Protein AF-A0A1V5U6Q2-F1 (afdb_monomer_lite)

Foldseek 3Di:
DDPDAAAAEEEEEDDAAADDPWDWDWDWDDDLNAIWIWIDTPFWIWIFGPDVVTHTLFTAGPVVRDTQFAPSVCVSVVHDGDGGDDCVVCPVCVVPPDDDDDDDDDDPPDPACQVVRCVQLVCVVVSVVLVYHYHYDRHHDDCCLPLVPPVVVVVVVVQVVVCVVVVHDQHAYEYEYEASSLSSQQNSCVVCVVRHQEYEYEQYQDHDPDADAQHHEYEYEYEPDDPVSVVVVLVVLLRCQVSVYQYAYAYDYPDYSDDDPLVSVLVSVVVSLSSVVADFQWWAFQPPRDIDGPVCPVVHDRSRTHTDSDVVNSVSRSD

pLDDT: mean 72.45, std 21.85, range [22.28, 98.38]

Structure (mmCIF, N/CA/C/O backbone):
data_AF-A0A1V5U6Q2-F1
#
_entry.id   AF-A0A1V5U6Q2-F1
#
loop_
_atom_site.group_PDB
_atom_site.id
_atom_site.type_symbol
_atom_site.label_atom_id
_atom_site.label_alt_id
_atom_site.label_comp_id
_atom_site.label_asym_id
_atom_site.label_entity_id
_atom_site.label_seq_id
_atom_site.pdbx_PDB_ins_code
_atom_site.Cartn_x
_atom_site.Cartn_y
_atom_site.Cartn_z
_atom_site.occupancy
_atom_site.B_iso_or_equiv
_atom_site.auth_seq_id
_atom_site.auth_comp_id
_atom_site.auth_asym_id
_atom_site.auth_atom_id
_atom_site.pdbx_PDB_model_num
ATOM 1 N N . MET A 1 1 ? -5.414 -25.981 14.356 1.00 27.00 1 MET A N 1
ATOM 2 C CA . MET A 1 1 ? -5.169 -25.000 13.277 1.00 27.00 1 MET A CA 1
ATOM 3 C C . MET A 1 1 ? -3.898 -24.226 13.605 1.00 27.00 1 MET A C 1
ATOM 5 O O . MET A 1 1 ? -3.866 -23.534 14.615 1.00 27.00 1 MET A O 1
ATOM 9 N N . LYS A 1 2 ? -2.816 -24.445 12.850 1.00 22.28 2 LYS A N 1
ATOM 10 C CA . LYS A 1 2 ? -1.522 -23.771 13.043 1.00 22.28 2 LYS A CA 1
ATOM 11 C C . LYS A 1 2 ? -1.586 -22.398 12.360 1.00 22.28 2 LYS A C 1
ATOM 13 O O . LYS A 1 2 ? -1.451 -22.325 11.148 1.00 22.28 2 LYS A O 1
ATOM 18 N N . TYR A 1 3 ? -1.810 -21.338 13.133 1.00 24.25 3 TYR A N 1
ATOM 19 C CA . TYR A 1 3 ? -1.676 -19.949 12.684 1.00 24.25 3 TYR A CA 1
ATOM 20 C C . TYR A 1 3 ? -0.183 -19.591 12.634 1.00 24.25 3 TYR A C 1
ATOM 22 O O . TYR A 1 3 ? 0.379 -19.072 13.599 1.00 24.25 3 TYR A O 1
ATOM 30 N N . LEU A 1 4 ? 0.498 -19.992 11.563 1.00 23.52 4 LEU A N 1
ATOM 31 C CA . LEU A 1 4 ? 1.893 -19.642 11.309 1.00 23.52 4 LEU A CA 1
ATOM 32 C C . LEU A 1 4 ? 1.903 -18.513 10.277 1.00 23.52 4 LEU A C 1
ATOM 34 O O . LEU A 1 4 ? 1.576 -18.741 9.123 1.00 23.52 4 LEU A O 1
ATOM 38 N N . GLU A 1 5 ? 2.275 -17.321 10.750 1.00 24.23 5 GLU A N 1
ATOM 39 C CA . GLU A 1 5 ? 2.576 -16.107 9.971 1.00 24.23 5 GLU A CA 1
ATOM 40 C C . GLU A 1 5 ? 1.372 -15.360 9.382 1.00 24.23 5 GLU A C 1
ATOM 42 O O . GLU A 1 5 ? 1.103 -15.366 8.188 1.00 24.23 5 GLU A O 1
ATOM 47 N N . THR A 1 6 ? 0.674 -14.632 10.253 1.00 26.61 6 THR A N 1
ATOM 48 C CA . THR A 1 6 ? -0.372 -13.690 9.856 1.00 26.61 6 THR A CA 1
ATOM 49 C C . THR A 1 6 ? 0.230 -12.298 9.678 1.00 26.61 6 THR A C 1
ATOM 51 O O . THR A 1 6 ? 0.547 -11.614 10.651 1.00 26.61 6 THR A O 1
ATOM 54 N N . ALA A 1 7 ? 0.369 -11.842 8.437 1.00 26.98 7 ALA A N 1
ATOM 55 C CA . ALA A 1 7 ? 0.795 -10.475 8.162 1.00 26.98 7 ALA A CA 1
ATOM 56 C C . ALA A 1 7 ? -0.279 -9.450 8.585 1.00 26.98 7 ALA A C 1
ATOM 58 O O . ALA A 1 7 ? -1.476 -9.737 8.568 1.00 26.98 7 ALA A O 1
ATOM 59 N N . ILE A 1 8 ? 0.136 -8.237 8.960 1.00 36.41 8 ILE A N 1
ATOM 60 C CA . ILE A 1 8 ? -0.789 -7.126 9.235 1.00 36.41 8 ILE A CA 1
ATOM 61 C C . ILE A 1 8 ? -0.613 -6.081 8.140 1.00 36.41 8 ILE A C 1
ATOM 63 O O . ILE A 1 8 ? 0.456 -5.478 8.033 1.00 36.41 8 ILE A O 1
ATOM 67 N N . LEU A 1 9 ? -1.657 -5.855 7.344 1.00 41.19 9 LEU A N 1
ATOM 68 C CA . LEU A 1 9 ? -1.682 -4.814 6.324 1.00 41.19 9 LEU A CA 1
ATOM 69 C C . LEU A 1 9 ? -2.243 -3.527 6.926 1.00 41.19 9 LEU A C 1
ATOM 71 O O . LEU A 1 9 ? -3.387 -3.479 7.368 1.00 41.19 9 LEU A O 1
ATOM 75 N N . VAL A 1 10 ? -1.438 -2.471 6.933 1.00 48.22 10 VAL A N 1
ATOM 76 C CA . VAL A 1 10 ? -1.820 -1.143 7.405 1.00 48.22 10 VAL A CA 1
ATOM 77 C C . VAL A 1 10 ? -2.025 -0.236 6.197 1.00 48.22 10 VAL A C 1
ATOM 79 O O . VAL A 1 10 ? -1.062 0.159 5.542 1.00 48.22 10 VAL A O 1
ATOM 82 N N . ALA A 1 11 ? -3.282 0.106 5.922 1.00 40.56 11 ALA A N 1
ATOM 83 C CA . ALA A 1 11 ? -3.682 1.011 4.854 1.00 40.56 11 ALA A CA 1
ATOM 84 C C . ALA A 1 11 ? -4.066 2.381 5.435 1.00 40.56 11 ALA A C 1
ATOM 86 O O . ALA A 1 11 ? -5.067 2.489 6.143 1.00 40.56 11 ALA A O 1
ATOM 87 N N . ALA A 1 12 ? -3.304 3.437 5.151 1.00 36.69 12 ALA A N 1
ATOM 88 C CA . ALA A 1 12 ? -3.592 4.787 5.649 1.00 36.69 12 ALA A CA 1
ATOM 89 C C . ALA A 1 12 ? -3.889 5.769 4.502 1.00 36.69 12 ALA A C 1
ATOM 91 O O . ALA A 1 12 ? -3.154 5.825 3.518 1.00 36.69 12 ALA A O 1
ATOM 92 N N . ILE A 1 13 ? -4.936 6.585 4.662 1.00 41.72 13 ILE A N 1
ATOM 93 C CA . ILE A 1 13 ? -5.134 7.834 3.910 1.00 41.72 13 ILE A CA 1
ATOM 94 C C . ILE A 1 13 ? -4.871 8.964 4.897 1.00 41.72 13 ILE A C 1
ATOM 96 O O . ILE A 1 13 ? -5.455 8.995 5.981 1.00 41.72 13 ILE A O 1
ATOM 100 N N . GLY A 1 14 ? -3.972 9.873 4.547 1.00 31.81 14 GLY A N 1
ATOM 101 C CA . GLY A 1 14 ? -3.581 10.936 5.452 1.00 31.81 14 GLY A CA 1
ATOM 102 C C . GLY A 1 14 ? -4.598 12.076 5.513 1.00 31.81 14 GLY A C 1
ATOM 103 O O . GLY A 1 14 ? -4.789 12.774 4.526 1.00 31.81 14 GLY A O 1
ATOM 104 N N . TRP A 1 15 ? -5.235 12.242 6.677 1.00 36.09 15 TRP A N 1
ATOM 105 C CA . TRP A 1 15 ? -5.939 13.457 7.102 1.00 36.09 15 TRP A CA 1
ATOM 106 C C . TRP A 1 15 ? -5.807 13.584 8.627 1.00 36.09 15 TRP A C 1
ATOM 108 O O . TRP A 1 15 ? -6.099 12.639 9.363 1.00 36.09 15 TRP A O 1
ATOM 118 N N . ALA A 1 16 ? -5.370 14.743 9.118 1.00 30.59 16 ALA A N 1
ATOM 119 C CA . ALA A 1 16 ? -5.281 15.038 10.546 1.00 30.59 16 ALA A CA 1
ATOM 120 C C . ALA A 1 16 ? -6.682 15.240 11.156 1.00 30.59 16 ALA A C 1
ATOM 122 O O . ALA A 1 16 ? -7.342 16.228 10.855 1.00 30.59 16 ALA A O 1
ATOM 123 N N . VAL A 1 17 ? -7.131 14.366 12.063 1.00 36.69 17 VAL A N 1
ATOM 124 C CA . VAL A 1 17 ? -8.377 14.600 12.830 1.00 36.69 17 VAL A CA 1
ATOM 125 C C . VAL A 1 17 ? -8.047 15.204 14.207 1.00 36.69 17 VAL A C 1
ATOM 127 O O . VAL A 1 17 ? -7.238 14.657 14.935 1.00 36.69 17 VAL A O 1
ATOM 130 N N . GLN A 1 18 ? -8.623 16.323 14.643 1.00 32.16 18 GLN A N 1
ATOM 131 C CA . GLN A 1 18 ? -8.463 16.761 16.047 1.00 32.16 18 GLN A CA 1
ATOM 132 C C . GLN A 1 18 ? -9.268 15.849 17.005 1.00 32.16 18 GLN A C 1
ATOM 134 O O . GLN A 1 18 ? -10.350 15.384 16.637 1.00 32.16 18 GLN A O 1
ATOM 139 N N . PRO A 1 19 ? -8.783 15.530 18.223 1.00 34.66 19 PRO A N 1
ATOM 140 C CA . PRO A 1 19 ? -9.524 14.693 19.157 1.00 34.66 19 PRO A CA 1
ATOM 141 C C . PRO A 1 19 ? -10.557 15.484 19.962 1.00 34.66 19 PRO A C 1
ATOM 143 O O . PRO A 1 19 ? -10.187 16.280 20.812 1.00 34.66 19 PRO A O 1
ATOM 146 N N . LEU A 1 20 ? -11.839 15.155 19.811 1.00 36.66 20 LEU A N 1
ATOM 147 C CA . LEU A 1 20 ? -12.824 15.350 20.878 1.00 36.66 20 LEU A CA 1
ATOM 148 C C . LEU A 1 20 ? -13.030 13.993 21.571 1.00 36.66 20 LEU A C 1
ATOM 150 O O . LEU A 1 20 ? -13.486 13.027 20.952 1.00 36.66 20 LEU A O 1
ATOM 154 N N . ARG A 1 21 ? -12.596 13.874 22.833 1.00 39.81 21 ARG A N 1
ATOM 155 C CA . ARG A 1 21 ? -13.169 12.904 23.778 1.00 39.81 21 ARG A CA 1
ATOM 156 C C . ARG A 1 21 ? -14.388 13.606 24.355 1.00 39.81 21 ARG A C 1
ATOM 158 O O . ARG A 1 21 ? -14.226 14.631 25.003 1.00 39.81 21 ARG A O 1
ATOM 165 N N . ALA A 1 22 ? -15.576 13.097 24.074 1.00 49.25 22 ALA A N 1
ATOM 166 C CA . ALA A 1 22 ? -16.772 13.581 24.735 1.00 49.25 22 ALA A CA 1
ATOM 167 C C . ALA A 1 22 ? -16.959 12.723 25.993 1.00 49.25 22 ALA A C 1
ATOM 169 O O . ALA A 1 22 ? -17.008 11.498 25.887 1.00 49.25 22 ALA A O 1
ATOM 170 N N . GLU A 1 23 ? -16.977 13.341 27.172 1.00 55.16 23 GLU A N 1
ATOM 171 C CA . GLU A 1 23 ? -17.402 12.665 28.400 1.00 55.16 23 GLU A CA 1
ATOM 172 C C . GLU A 1 23 ? -18.856 12.224 28.226 1.00 55.16 23 GLU A C 1
ATOM 174 O O . GLU A 1 23 ? -19.694 13.033 27.827 1.00 55.16 23 GLU A O 1
ATOM 179 N N . VAL A 1 24 ? -19.138 10.940 28.455 1.00 57.75 24 VAL A N 1
ATOM 180 C CA . VAL A 1 24 ? -20.487 10.377 28.338 1.00 57.75 24 VAL A CA 1
ATOM 181 C C . VAL A 1 24 ? -21.026 10.127 29.741 1.00 57.75 24 VAL A C 1
ATOM 183 O O . VAL A 1 24 ? -20.452 9.341 30.491 1.00 57.75 24 VAL A O 1
ATOM 186 N N . ALA A 1 25 ? -22.132 10.778 30.082 1.00 72.62 25 ALA A N 1
ATOM 187 C CA . ALA A 1 25 ? -22.905 10.522 31.285 1.00 72.62 25 ALA A CA 1
ATOM 188 C C . ALA A 1 25 ? -24.041 9.541 30.968 1.00 72.62 25 ALA A C 1
ATOM 190 O O . ALA A 1 25 ? -24.774 9.730 29.996 1.00 72.62 25 ALA A O 1
ATOM 191 N N . ALA A 1 26 ? -24.195 8.515 31.805 1.00 70.25 26 ALA A N 1
ATOM 192 C CA . ALA A 1 26 ? -25.329 7.599 31.776 1.00 70.25 26 ALA A CA 1
ATOM 193 C C . ALA A 1 26 ? -26.225 7.871 32.985 1.00 70.25 26 ALA A C 1
ATOM 195 O O . ALA A 1 26 ? -25.724 7.988 34.105 1.00 70.25 26 ALA A O 1
ATOM 196 N N . ARG A 1 27 ? -27.534 7.989 32.770 1.00 82.69 27 ARG A N 1
ATOM 197 C CA . ARG A 1 27 ? -28.508 8.203 33.846 1.00 82.69 27 ARG A CA 1
ATOM 198 C C . ARG A 1 27 ? -29.884 7.699 33.456 1.00 82.69 27 ARG A C 1
ATOM 200 O O . ARG A 1 27 ? -30.148 7.421 32.289 1.00 82.69 27 ARG A O 1
ATOM 207 N N . GLU A 1 28 ? -30.756 7.619 34.444 1.00 82.38 28 GLU A N 1
ATOM 208 C CA . GLU A 1 28 ? -32.158 7.291 34.234 1.00 82.38 28 GLU A CA 1
ATOM 209 C C . GLU A 1 28 ? -33.011 8.539 34.353 1.00 82.38 28 GLU A C 1
ATOM 211 O O . GLU A 1 28 ? -32.781 9.384 35.218 1.00 82.38 28 GLU A O 1
ATOM 216 N N . GLU A 1 29 ? -33.997 8.642 33.475 1.00 87.50 29 GLU A N 1
ATOM 217 C CA . GLU A 1 29 ? -34.972 9.724 33.480 1.00 87.50 29 GLU A CA 1
ATOM 218 C C . GLU A 1 29 ? -36.384 9.148 33.386 1.00 87.50 29 GLU A C 1
ATOM 220 O O . GLU A 1 29 ? -36.578 7.998 32.984 1.00 87.50 29 GLU A O 1
ATOM 225 N N . GLN A 1 30 ? -37.379 9.944 33.770 1.00 84.00 30 GLN A N 1
ATOM 226 C CA . GLN A 1 30 ? -38.777 9.631 33.505 1.00 84.00 30 GLN A CA 1
ATOM 227 C C . GLN A 1 30 ? -39.358 10.648 32.533 1.00 84.00 30 GLN A C 1
ATOM 229 O O . GLN A 1 30 ? -39.211 11.851 32.737 1.00 84.00 30 GLN A O 1
ATOM 234 N N . ALA A 1 31 ? -40.041 10.150 31.508 1.00 80.12 31 ALA A N 1
ATOM 235 C CA . ALA A 1 31 ? -40.792 10.959 30.557 1.00 80.12 31 ALA A CA 1
ATOM 236 C C . ALA A 1 31 ? -42.113 10.252 30.239 1.00 80.12 31 ALA A C 1
ATOM 238 O O . ALA A 1 31 ? -42.122 9.041 30.018 1.00 80.12 31 ALA A O 1
ATOM 239 N N . GLU A 1 32 ? -43.226 10.993 30.263 1.00 79.69 32 GLU A N 1
ATOM 240 C CA . GLU A 1 32 ? -44.581 10.476 29.989 1.00 79.69 32 GLU A CA 1
ATOM 241 C C . GLU A 1 32 ? -44.927 9.192 30.775 1.00 79.69 32 GLU A C 1
ATOM 243 O O . GLU A 1 32 ? -45.501 8.237 30.256 1.00 79.69 32 GLU A O 1
ATOM 248 N N . GLY A 1 33 ? -44.514 9.130 32.047 1.00 79.75 33 GLY A N 1
ATOM 249 C CA . GLY A 1 33 ? -44.755 7.977 32.924 1.00 79.75 33 GLY A CA 1
ATOM 250 C C . GLY A 1 33 ? -43.928 6.724 32.601 1.00 79.75 33 GLY A C 1
ATOM 251 O O . GLY A 1 33 ? -44.144 5.681 33.219 1.00 79.75 33 GLY A O 1
ATOM 252 N N . ARG A 1 34 ? -42.968 6.801 31.669 1.00 77.50 34 ARG A N 1
ATOM 253 C CA . ARG A 1 34 ? -42.057 5.703 31.311 1.00 77.50 34 ARG A CA 1
ATOM 254 C C . ARG A 1 34 ? -40.634 5.995 31.772 1.00 77.50 34 ARG A C 1
ATOM 256 O O . ARG A 1 34 ? -40.169 7.133 31.749 1.00 77.50 34 ARG A O 1
ATOM 263 N N . ARG A 1 35 ? -39.925 4.939 32.178 1.00 79.31 35 ARG A N 1
ATOM 264 C CA . ARG A 1 35 ? -38.498 4.995 32.517 1.00 79.31 35 ARG A CA 1
ATOM 265 C C . ARG A 1 35 ? -37.673 5.000 31.235 1.00 79.31 35 ARG A C 1
ATOM 267 O O . ARG A 1 35 ? -37.906 4.169 30.364 1.00 79.31 35 ARG A O 1
ATOM 274 N N . LEU A 1 36 ? -36.696 5.893 31.156 1.00 76.00 36 LEU A N 1
ATOM 275 C CA . LEU A 1 36 ? -35.732 6.006 30.069 1.00 76.00 36 LEU A CA 1
ATOM 276 C C . LEU A 1 36 ? -34.321 5.792 30.599 1.00 76.00 36 LEU A C 1
ATOM 278 O O . LEU A 1 36 ? -33.979 6.245 31.691 1.00 76.00 36 LEU A O 1
ATOM 282 N N . MET A 1 37 ? -33.485 5.152 29.792 1.00 75.19 37 MET A N 1
ATOM 283 C CA . MET A 1 37 ? -32.042 5.150 29.977 1.00 75.19 37 MET A CA 1
ATOM 284 C C . MET A 1 37 ? -31.438 6.166 29.013 1.00 75.19 37 MET A C 1
ATOM 286 O O . MET A 1 37 ? -31.625 6.073 27.800 1.00 75.19 37 MET A O 1
ATOM 290 N N . VAL A 1 38 ? -30.726 7.145 29.560 1.00 76.62 38 VAL A N 1
ATOM 291 C CA . VAL A 1 38 ? -30.146 8.255 28.809 1.00 76.62 38 VAL A CA 1
ATOM 292 C C . VAL A 1 38 ? -28.632 8.141 28.804 1.00 76.62 38 VAL A C 1
ATOM 294 O O . VAL A 1 38 ? -28.000 8.047 29.856 1.00 76.62 38 VAL A O 1
ATOM 297 N N . LEU A 1 39 ? -28.056 8.204 27.607 1.00 69.44 39 LEU A N 1
ATOM 298 C CA . LEU A 1 39 ? -26.628 8.343 27.358 1.00 69.44 39 LEU A CA 1
ATOM 299 C C . LEU A 1 39 ? -26.389 9.703 26.708 1.00 69.44 39 LEU A C 1
ATOM 301 O O . LEU A 1 39 ? -26.928 9.995 25.642 1.00 69.44 39 LEU A O 1
ATOM 305 N N . GLU A 1 40 ? -25.583 10.551 27.332 1.00 78.38 40 GLU A N 1
ATOM 306 C CA . GLU A 1 40 ? -25.410 11.924 26.865 1.00 78.38 40 GLU A CA 1
ATOM 307 C C . GLU A 1 40 ? -23.966 12.391 26.953 1.00 78.38 40 GLU A C 1
ATOM 309 O O . GLU A 1 40 ? -23.262 12.094 27.910 1.00 78.38 40 GLU A O 1
ATOM 314 N N . ASN A 1 41 ? -23.538 13.174 25.967 1.00 75.25 41 ASN A N 1
ATOM 315 C CA . ASN A 1 41 ? -22.274 13.893 25.998 1.00 75.25 41 ASN A CA 1
ATOM 316 C C . ASN A 1 41 ? -22.449 15.353 25.535 1.00 75.25 41 ASN A C 1
ATOM 318 O O . ASN A 1 41 ? -23.563 15.879 25.449 1.00 75.25 41 ASN A O 1
ATOM 322 N N . ALA A 1 42 ? -21.346 16.045 25.242 1.00 70.94 42 ALA A N 1
ATOM 323 C CA . ALA A 1 42 ? -21.382 17.434 24.774 1.00 70.94 42 ALA A CA 1
ATOM 324 C C . ALA A 1 42 ? -22.120 17.630 23.430 1.00 70.94 42 ALA A C 1
ATOM 326 O O . ALA A 1 42 ? -22.566 18.735 23.131 1.00 70.94 42 ALA A O 1
ATOM 327 N N . HIS A 1 43 ? -22.257 16.582 22.616 1.00 62.78 43 HIS A N 1
ATOM 328 C CA . HIS A 1 43 ? -22.738 16.660 21.235 1.00 62.78 43 HIS A CA 1
ATOM 329 C C . HIS A 1 43 ? -24.048 15.918 20.992 1.00 62.78 43 HIS A C 1
ATOM 331 O O . HIS A 1 43 ? -24.815 16.320 20.121 1.00 62.78 43 HIS A O 1
ATOM 337 N N . VAL A 1 44 ? -24.294 14.839 21.730 1.00 72.69 44 VAL A N 1
ATOM 338 C CA . VAL A 1 44 ? -25.419 13.938 21.493 1.00 72.69 44 VAL A CA 1
ATOM 339 C C . VAL A 1 44 ? -26.108 13.612 22.802 1.00 72.69 44 VAL A C 1
ATOM 341 O O . VAL A 1 44 ? -25.443 13.383 23.814 1.00 72.69 44 VAL A O 1
ATOM 344 N N . ARG A 1 45 ? -27.435 13.538 22.745 1.00 84.00 45 ARG A N 1
ATOM 345 C CA . ARG A 1 45 ? -28.273 12.888 23.748 1.00 84.00 45 ARG A CA 1
ATOM 346 C C . ARG A 1 45 ? -29.002 11.720 23.090 1.00 84.00 45 ARG A C 1
ATOM 348 O O . ARG A 1 45 ? -29.652 11.900 22.066 1.00 84.00 45 ARG A O 1
ATOM 355 N N . LEU A 1 46 ? -28.875 10.541 23.680 1.00 74.00 46 LEU A N 1
ATOM 356 C CA . LEU A 1 46 ? -29.540 9.311 23.271 1.00 74.00 46 LEU A CA 1
ATOM 357 C C . LEU A 1 46 ? -30.428 8.849 24.423 1.00 74.00 46 LEU A C 1
ATOM 359 O O . LEU A 1 46 ? -29.912 8.611 25.514 1.00 74.00 46 LEU A O 1
ATOM 363 N N . ALA A 1 47 ? -31.726 8.696 24.183 1.00 76.00 47 ALA A N 1
ATOM 364 C CA . ALA A 1 47 ? -32.648 8.109 25.149 1.00 76.00 47 ALA A CA 1
ATOM 365 C C . ALA A 1 47 ? -33.237 6.812 24.594 1.00 76.00 47 ALA A C 1
ATOM 367 O O . ALA A 1 47 ? -33.671 6.750 23.439 1.00 76.00 47 ALA A O 1
ATOM 368 N N . VAL A 1 48 ? -33.245 5.772 25.426 1.00 70.69 48 VAL A N 1
ATOM 369 C CA . VAL A 1 48 ? -33.790 4.457 25.088 1.00 70.69 48 VAL A CA 1
ATOM 370 C C . VAL A 1 48 ? -34.777 3.989 26.149 1.00 70.69 48 VAL A C 1
ATOM 372 O O . VAL A 1 48 ? -34.597 4.242 27.342 1.00 70.69 48 VAL A O 1
ATOM 375 N N . LEU A 1 49 ? -35.811 3.270 25.724 1.00 64.31 49 LEU A N 1
ATOM 376 C CA . LEU A 1 49 ? -36.695 2.543 26.629 1.00 64.31 49 LEU A CA 1
ATOM 377 C C . LEU A 1 49 ? -35.988 1.264 27.099 1.00 64.31 49 LEU A C 1
ATOM 379 O O . LEU A 1 49 ? -35.510 0.509 26.254 1.00 64.31 49 LEU A O 1
ATOM 383 N N . PRO A 1 50 ? -35.935 0.968 28.406 1.00 63.50 50 PRO A N 1
ATOM 384 C CA . PRO A 1 50 ? -35.262 -0.209 28.955 1.00 63.50 50 PRO A CA 1
ATOM 385 C C . PRO A 1 50 ? -36.081 -1.509 28.795 1.00 63.50 50 PRO A C 1
ATOM 387 O O . PRO A 1 50 ? -35.934 -2.436 29.589 1.00 63.50 50 PRO A O 1
ATOM 390 N N . ASP A 1 51 ? -36.938 -1.579 27.776 1.00 62.69 51 ASP A N 1
ATOM 391 C CA . ASP A 1 51 ? -37.748 -2.749 27.437 1.00 62.69 51 ASP A CA 1
ATOM 392 C C . ASP A 1 51 ? -36.941 -3.726 26.551 1.00 62.69 51 ASP A C 1
ATOM 394 O O . ASP A 1 51 ? -35.944 -3.325 25.934 1.00 62.69 51 ASP A O 1
ATOM 398 N N . PRO A 1 52 ? -37.340 -5.008 26.430 1.00 40.31 52 PRO A N 1
ATOM 399 C CA . PRO A 1 52 ? -36.695 -5.953 25.519 1.00 40.31 52 PRO A CA 1
ATOM 400 C C . PRO A 1 52 ? -36.642 -5.399 24.085 1.00 40.31 52 PRO A C 1
ATOM 402 O O . PRO A 1 52 ? -37.673 -5.137 23.473 1.00 40.31 52 PRO A O 1
ATOM 405 N N . GLY A 1 53 ? -35.428 -5.195 23.563 1.00 44.47 53 GLY A N 1
ATOM 406 C CA . GLY A 1 53 ? -35.183 -4.571 22.254 1.00 44.47 53 GLY A CA 1
ATOM 407 C C . GLY A 1 53 ? -34.661 -3.129 22.305 1.00 44.47 53 GLY A C 1
ATOM 408 O O . GLY A 1 53 ? -34.216 -2.633 21.275 1.00 44.47 53 GLY A O 1
ATOM 409 N N . ALA A 1 54 ? -34.655 -2.487 23.481 1.00 53.69 54 ALA A N 1
ATOM 410 C CA . ALA A 1 54 ? -34.050 -1.178 23.742 1.00 53.69 54 ALA A CA 1
ATOM 411 C C . ALA A 1 54 ? -34.396 -0.101 22.697 1.00 53.69 54 ALA A C 1
ATOM 413 O O . ALA A 1 54 ? -33.534 0.426 21.988 1.00 53.69 54 ALA A O 1
ATOM 414 N N . THR A 1 55 ? -35.690 0.205 22.591 1.00 61.97 55 THR A N 1
ATOM 415 C CA . THR A 1 55 ? -36.210 1.144 21.587 1.00 61.97 55 THR A CA 1
ATOM 416 C C . THR A 1 55 ? -35.600 2.529 21.785 1.00 61.97 55 THR A C 1
ATOM 418 O O . THR A 1 55 ? -35.749 3.122 22.854 1.00 61.97 55 THR A O 1
ATOM 421 N N . VAL A 1 56 ? -34.942 3.054 20.750 1.00 64.31 56 VAL A N 1
ATOM 422 C CA . VAL A 1 56 ? -34.431 4.429 20.722 1.00 64.31 56 VAL A CA 1
ATOM 423 C C . VAL A 1 56 ? -35.606 5.384 20.538 1.00 64.31 56 VAL A C 1
ATOM 425 O O . VAL A 1 56 ? -36.320 5.295 19.543 1.00 64.31 56 VAL A O 1
ATOM 428 N N . VAL A 1 57 ? -35.805 6.282 21.500 1.00 68.38 57 VAL A N 1
ATOM 429 C CA . VAL A 1 57 ? -36.894 7.276 21.485 1.00 68.38 57 VAL A CA 1
ATOM 430 C C . VAL A 1 57 ? -36.386 8.691 21.227 1.00 68.38 57 VAL A C 1
ATOM 432 O O . VAL A 1 57 ? -37.129 9.531 20.729 1.00 68.38 57 VAL A O 1
ATOM 435 N N . GLU A 1 58 ? -35.100 8.937 21.486 1.00 75.25 58 GLU A N 1
ATOM 436 C CA . GLU A 1 58 ? -34.431 10.196 21.165 1.00 75.25 58 GLU A CA 1
ATOM 437 C C . GLU A 1 58 ? -33.017 9.932 20.648 1.00 75.25 58 GLU A C 1
ATOM 439 O O . GLU A 1 58 ? -32.261 9.163 21.245 1.00 75.25 58 GLU A O 1
ATOM 444 N N . PHE A 1 59 ? -32.634 10.636 19.585 1.00 71.19 59 PHE A N 1
ATOM 445 C CA . PHE A 1 59 ? -31.243 10.817 19.184 1.00 71.19 59 PHE A CA 1
ATOM 446 C C . PHE A 1 59 ? -31.071 12.279 18.787 1.00 71.19 59 PHE A C 1
ATOM 448 O O . PHE A 1 59 ? -31.323 12.667 17.648 1.00 71.19 59 PHE A O 1
ATOM 455 N N . ILE A 1 60 ? -30.689 13.111 19.748 1.00 72.94 60 ILE A N 1
ATOM 456 C CA . ILE A 1 60 ? -30.635 14.561 19.581 1.00 72.94 60 ILE A CA 1
ATOM 457 C C . ILE A 1 60 ? -29.197 14.989 19.329 1.00 72.94 60 ILE A C 1
ATOM 459 O O . ILE A 1 60 ? -28.309 14.737 20.147 1.00 72.94 60 ILE A O 1
ATOM 463 N N . ASN A 1 61 ? -28.972 15.710 18.232 1.00 65.75 61 ASN A N 1
ATOM 464 C CA . ASN A 1 61 ? -27.745 16.470 18.031 1.00 65.75 61 ASN A CA 1
ATOM 465 C C . ASN A 1 61 ? -27.861 17.815 18.754 1.00 65.75 61 ASN A C 1
ATOM 467 O O . ASN A 1 61 ? -28.580 18.713 18.322 1.00 65.75 61 ASN A O 1
ATOM 471 N N . LYS A 1 62 ? -27.104 17.981 19.839 1.00 73.06 62 LYS A N 1
ATOM 472 C CA . LYS A 1 62 ? -27.154 19.170 20.703 1.00 73.06 62 LYS A CA 1
ATOM 473 C C . LYS A 1 62 ? -26.685 20.450 20.008 1.00 73.06 62 LYS A C 1
ATOM 475 O O . LYS A 1 62 ? -27.030 21.534 20.460 1.00 73.06 62 LYS A O 1
ATOM 480 N N . LYS A 1 63 ? -25.916 20.348 18.915 1.00 61.56 63 LYS A N 1
ATOM 481 C CA . LYS A 1 63 ? -25.496 21.515 18.122 1.00 61.56 63 LYS A CA 1
ATOM 482 C C . LYS A 1 63 ? -26.641 22.063 17.272 1.00 61.56 63 LYS A C 1
ATOM 484 O O . LYS A 1 63 ? -26.738 23.272 17.109 1.00 61.56 63 LYS A O 1
ATOM 489 N N . THR A 1 64 ? -27.450 21.185 16.685 1.00 61.03 64 THR A N 1
ATOM 490 C CA . THR A 1 64 ? -28.515 21.579 15.748 1.00 61.03 64 THR A CA 1
ATOM 491 C C . THR A 1 64 ? -29.901 21.570 16.385 1.00 61.03 64 THR A C 1
ATOM 493 O O . THR A 1 64 ? -30.836 22.073 15.779 1.00 61.03 64 THR A O 1
ATOM 496 N N . GLY A 1 65 ? -30.049 20.975 17.572 1.00 71.50 65 GLY A N 1
ATOM 497 C CA . GLY A 1 65 ? -31.343 20.714 18.207 1.00 71.50 65 GLY A CA 1
ATOM 498 C C . GLY A 1 65 ? -32.153 19.610 17.519 1.00 71.50 65 GLY A C 1
ATOM 499 O O . GLY A 1 65 ? -33.252 19.300 17.960 1.00 71.50 65 GLY A O 1
ATOM 500 N N . HIS A 1 66 ? -31.621 19.013 16.449 1.00 65.75 66 HIS A N 1
ATOM 501 C CA . HIS A 1 66 ? -32.345 18.060 15.617 1.00 65.75 66 HIS A CA 1
ATOM 502 C C . HIS A 1 66 ? -32.459 16.699 16.304 1.00 65.75 66 HIS A C 1
ATOM 504 O O . HIS A 1 66 ? -31.435 16.137 16.711 1.00 65.75 66 HIS A O 1
ATOM 510 N N . ASN A 1 67 ? -33.681 16.169 16.395 1.00 69.56 67 ASN A N 1
ATOM 511 C CA . ASN A 1 67 ? -33.945 14.813 16.859 1.00 69.56 67 ASN A CA 1
ATOM 512 C C . ASN A 1 67 ? -34.132 13.898 15.652 1.00 69.56 67 ASN A C 1
ATOM 514 O O . ASN A 1 67 ? -35.080 14.046 14.898 1.00 69.56 67 ASN A O 1
ATOM 518 N N . PHE A 1 68 ? -33.243 12.928 15.489 1.00 60.28 68 PHE A N 1
ATOM 519 C CA . PHE A 1 68 ? -33.260 12.031 14.335 1.00 60.28 68 PHE A CA 1
ATOM 520 C C . PHE A 1 68 ? -34.264 10.877 14.477 1.00 60.28 68 PHE A C 1
ATOM 522 O O . PHE A 1 68 ? -34.303 9.989 13.627 1.00 60.28 68 PHE A O 1
ATOM 529 N N . VAL A 1 69 ? -35.069 10.859 15.543 1.00 60.81 69 VAL A N 1
ATOM 530 C CA . VAL A 1 69 ? -36.118 9.859 15.768 1.00 60.81 69 VAL A CA 1
ATOM 531 C C . VAL A 1 69 ? -37.471 10.435 15.360 1.00 60.81 69 VAL A C 1
ATOM 533 O O . VAL A 1 69 ? -38.010 11.314 16.037 1.00 60.81 69 VAL A O 1
ATOM 536 N N . ALA A 1 70 ? -38.042 9.907 14.274 1.00 53.59 70 ALA A N 1
ATOM 537 C CA . ALA A 1 70 ? -39.348 10.326 13.782 1.00 53.59 70 ALA A CA 1
ATOM 538 C C . ALA A 1 70 ? -40.436 10.039 14.822 1.00 53.59 70 ALA A C 1
ATOM 540 O O . ALA A 1 70 ? -40.678 8.896 15.210 1.00 53.59 70 ALA A O 1
ATOM 541 N N . GLY A 1 71 ? -41.134 11.085 15.262 1.00 59.81 71 GLY A N 1
ATOM 542 C CA . GLY A 1 71 ? -42.268 10.929 16.170 1.00 59.81 71 GLY A CA 1
ATOM 543 C C . GLY A 1 71 ? -41.911 10.344 17.542 1.00 59.81 71 GLY A C 1
ATOM 544 O O . GLY A 1 71 ? -42.768 9.681 18.123 1.00 59.81 71 GLY A O 1
ATOM 545 N N . GLY A 1 72 ? -40.701 10.593 18.063 1.00 56.94 72 GLY A N 1
ATOM 546 C CA . GLY A 1 72 ? -40.246 10.126 19.385 1.00 56.94 72 GLY A CA 1
ATOM 547 C C . GLY A 1 72 ? -41.267 10.332 20.517 1.00 56.94 72 GLY A C 1
ATOM 548 O O . GLY A 1 72 ? -41.569 9.393 21.253 1.00 56.94 72 GLY A O 1
ATOM 549 N N . ASP A 1 73 ? -41.923 11.495 20.571 1.00 62.47 73 ASP A N 1
ATOM 550 C CA . ASP A 1 73 ? -42.966 11.815 21.563 1.00 62.47 73 ASP A CA 1
ATOM 551 C C . ASP A 1 73 ? -44.187 10.878 21.472 1.00 62.47 73 ASP A C 1
ATOM 553 O O . ASP A 1 73 ? -44.834 10.550 22.469 1.00 62.47 73 ASP A O 1
ATOM 557 N N . LYS A 1 74 ? -44.501 10.382 20.267 1.00 62.97 74 LYS A N 1
ATOM 558 C CA . LYS A 1 74 ? -45.615 9.447 20.041 1.00 62.97 74 LYS A CA 1
ATOM 559 C C . LYS A 1 74 ? -45.305 8.058 20.612 1.00 62.97 74 LYS A C 1
ATOM 561 O O . LYS A 1 74 ? -46.233 7.385 21.057 1.00 62.97 74 LYS A O 1
ATOM 566 N N . VAL A 1 75 ? -44.029 7.655 20.645 1.00 59.34 75 VAL A N 1
ATOM 567 C CA . VAL A 1 75 ? -43.572 6.389 21.255 1.00 59.34 75 VAL A CA 1
ATOM 568 C C . VAL A 1 75 ? -43.706 6.431 22.772 1.00 59.34 75 VAL A C 1
ATOM 570 O O . VAL A 1 75 ? -44.124 5.453 23.400 1.00 59.34 75 VAL A O 1
ATOM 573 N N . LEU A 1 76 ? -43.386 7.580 23.367 1.00 59.66 76 LEU A N 1
ATOM 574 C CA . LEU A 1 76 ? -43.548 7.806 24.800 1.00 59.66 76 LEU A CA 1
ATOM 575 C C . LEU A 1 76 ? -45.028 7.753 25.211 1.00 59.66 76 LEU A C 1
ATOM 577 O O . LEU A 1 76 ? -45.352 7.104 26.201 1.00 59.66 76 LEU A O 1
ATOM 581 N N . ALA A 1 77 ? -45.930 8.270 24.372 1.00 64.94 77 ALA A N 1
ATOM 582 C CA . ALA A 1 77 ? -47.385 8.191 24.547 1.00 64.94 77 ALA A CA 1
ATOM 583 C C . ALA A 1 77 ? -48.017 6.811 24.222 1.00 64.94 77 ALA A C 1
ATOM 585 O O . ALA A 1 77 ? -49.238 6.707 24.078 1.00 64.94 77 ALA A O 1
ATOM 586 N N . GLY A 1 78 ? -47.213 5.753 24.058 1.00 56.72 78 GLY A N 1
ATOM 587 C CA . GLY A 1 78 ? -47.691 4.382 23.824 1.00 56.72 78 GLY A CA 1
ATOM 588 C C . GLY A 1 78 ? -48.209 4.103 22.408 1.00 56.72 78 GLY A C 1
ATOM 589 O O . GLY A 1 78 ? -48.873 3.091 22.189 1.00 56.72 78 GLY A O 1
ATOM 590 N N . ARG A 1 79 ? -47.927 4.980 21.436 1.00 57.06 79 ARG A N 1
ATOM 591 C CA . ARG A 1 79 ? -48.295 4.794 20.023 1.00 57.06 79 ARG A CA 1
ATOM 592 C C . ARG A 1 79 ? -47.119 4.211 19.234 1.00 57.06 79 AR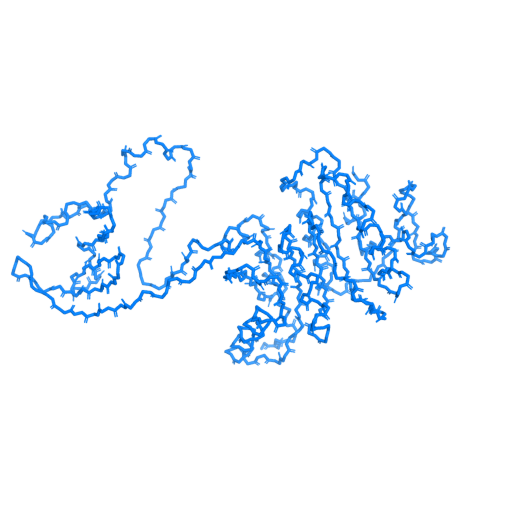G A C 1
ATOM 594 O O . ARG A 1 79 ? -45.966 4.341 19.635 1.00 57.06 79 ARG A O 1
ATOM 601 N N . LEU A 1 80 ? -47.409 3.577 18.094 1.00 43.22 80 LEU A N 1
ATOM 602 C CA . LEU A 1 80 ? -46.379 3.073 17.178 1.00 43.22 80 LEU A CA 1
ATOM 603 C C . LEU A 1 80 ? -45.507 4.239 16.684 1.00 43.22 80 LEU A C 1
ATOM 605 O O . LEU A 1 80 ? -46.001 5.155 16.022 1.00 43.22 80 LEU A O 1
ATOM 609 N N . GLY A 1 81 ? -44.221 4.201 17.030 1.00 47.03 81 GLY A N 1
ATOM 610 C CA . GLY A 1 81 ? -43.202 5.031 16.397 1.00 47.03 81 GLY A CA 1
ATOM 611 C C . GLY A 1 81 ? -42.834 4.464 15.041 1.00 47.03 81 GLY A C 1
ATOM 612 O O . GLY A 1 81 ? -42.816 3.247 14.855 1.00 47.03 81 GLY A O 1
ATOM 613 N N . TRP A 1 82 ? -42.512 5.347 14.109 1.00 45.31 82 TRP A N 1
ATOM 614 C CA . TRP A 1 82 ? -41.855 4.974 12.866 1.00 45.31 82 TRP A CA 1
ATOM 615 C C . TRP A 1 82 ? -40.363 5.235 13.093 1.00 45.31 82 TRP A C 1
ATOM 617 O O . TRP A 1 82 ? -40.009 6.215 13.747 1.00 45.31 82 TRP A O 1
ATOM 627 N N . GLY A 1 83 ? -39.497 4.304 12.679 1.00 51.12 83 GLY A N 1
ATOM 628 C CA . GLY A 1 83 ? -38.045 4.450 12.847 1.00 51.12 83 GLY A CA 1
ATOM 629 C C . GLY A 1 83 ? -37.521 5.752 12.230 1.00 51.12 83 GLY A C 1
ATOM 630 O O . GLY A 1 83 ? -38.257 6.392 11.493 1.00 51.12 83 GLY A O 1
ATOM 631 N N . TRP A 1 84 ? -36.278 6.114 12.592 1.00 47.78 84 TRP A N 1
ATOM 632 C CA . TRP A 1 84 ? -35.454 7.252 12.129 1.00 47.78 84 TRP A CA 1
ATOM 633 C C . TRP A 1 84 ? -36.122 8.197 11.130 1.00 47.78 84 TRP A C 1
ATOM 635 O O . TRP A 1 84 ? -36.491 7.725 10.061 1.00 47.78 84 TRP A O 1
ATOM 645 N N . GLU A 1 85 ? -36.209 9.500 11.461 1.00 42.84 85 GLU A N 1
ATOM 646 C CA . GLU A 1 85 ? -36.852 10.521 10.614 1.00 42.84 85 GLU A CA 1
ATOM 647 C C . GLU A 1 85 ? -36.663 10.214 9.134 1.00 42.84 85 GLU A C 1
ATOM 649 O O . GLU A 1 85 ? -35.541 10.181 8.624 1.00 42.84 85 GLU A O 1
ATOM 654 N N . ASP A 1 86 ? -37.798 9.895 8.515 1.00 37.66 86 ASP A N 1
ATOM 655 C CA . ASP A 1 86 ? -37.946 9.459 7.143 1.00 37.66 86 ASP A CA 1
ATOM 656 C C . ASP A 1 86 ? -37.021 10.281 6.235 1.00 37.66 86 ASP A C 1
ATOM 658 O O . ASP A 1 86 ? -37.204 11.485 6.055 1.00 37.66 86 ASP A O 1
ATOM 662 N N . TYR A 1 87 ? -36.012 9.613 5.665 1.00 38.50 87 TYR A N 1
ATOM 663 C CA . TYR A 1 87 ? -34.925 10.168 4.841 1.00 38.50 87 TYR A CA 1
ATOM 664 C C . TYR A 1 87 ? -35.399 10.897 3.557 1.00 38.50 87 TYR A C 1
ATOM 666 O O . TYR A 1 87 ? -34.586 11.270 2.711 1.00 38.50 87 TYR A O 1
ATOM 674 N N . TYR A 1 88 ? -36.705 11.109 3.392 1.00 32.69 88 TYR A N 1
ATOM 675 C CA . TYR A 1 88 ? -37.369 11.549 2.169 1.00 32.69 88 TYR A CA 1
ATOM 676 C C . TYR A 1 88 ? -37.321 13.060 1.905 1.00 32.69 88 TYR A C 1
ATOM 678 O O . TYR A 1 88 ? -37.634 13.474 0.797 1.00 32.69 88 TYR A O 1
ATOM 686 N N . THR A 1 89 ? -36.876 13.899 2.844 1.00 36.31 89 THR A N 1
ATOM 687 C CA . THR A 1 89 ? -36.565 15.319 2.551 1.00 36.31 89 THR A CA 1
ATOM 688 C C . THR A 1 89 ? -35.094 15.562 2.224 1.00 36.31 89 THR A C 1
ATOM 690 O O . THR A 1 89 ? -34.684 16.692 1.962 1.00 36.31 89 THR A O 1
ATOM 693 N N . LEU A 1 90 ? -34.292 14.499 2.152 1.00 39.06 90 LEU A N 1
ATOM 694 C CA . LEU A 1 90 ? -32.952 14.543 1.589 1.00 39.06 90 LEU A CA 1
ATOM 695 C C . LEU A 1 90 ? -32.995 14.101 0.120 1.00 39.06 90 LEU A C 1
ATOM 697 O O . LEU A 1 90 ? -32.267 13.203 -0.283 1.00 39.06 90 LEU A O 1
ATOM 701 N N . GLU A 1 91 ? -33.783 14.779 -0.719 1.00 34.75 91 GLU A N 1
ATOM 702 C CA . GLU A 1 91 ? -33.677 14.673 -2.191 1.00 34.75 91 GLU A CA 1
ATOM 703 C C . GLU A 1 91 ? -32.276 15.093 -2.703 1.00 34.75 91 GLU A C 1
ATOM 705 O O . GLU A 1 91 ? -31.897 14.813 -3.835 1.00 34.75 91 GLU A O 1
ATOM 710 N N . ALA A 1 92 ? -31.432 15.663 -1.836 1.00 41.31 92 ALA A N 1
ATOM 711 C CA . ALA A 1 92 ? -29.997 15.835 -2.069 1.00 41.31 92 ALA A CA 1
ATOM 712 C C . ALA A 1 92 ? -29.147 14.555 -1.848 1.00 41.31 92 ALA A C 1
ATOM 714 O O . ALA A 1 92 ? -27.959 14.550 -2.171 1.00 41.31 92 ALA A O 1
ATOM 715 N N . LEU A 1 93 ? -29.713 13.468 -1.305 1.00 37.41 93 LEU A N 1
ATOM 716 C CA . LEU A 1 93 ? -29.043 12.174 -1.092 1.00 37.41 93 LEU A CA 1
ATOM 717 C C . LEU A 1 93 ? -29.327 11.132 -2.182 1.00 37.41 93 LEU A C 1
ATOM 719 O O . LEU A 1 93 ? -28.682 10.081 -2.168 1.00 37.41 93 LEU A O 1
ATOM 723 N N . ASP A 1 94 ? -30.151 11.445 -3.188 1.00 32.97 94 ASP A N 1
ATOM 724 C CA . ASP A 1 94 ? -30.211 10.665 -4.441 1.00 32.97 94 ASP A CA 1
ATOM 725 C C . ASP A 1 94 ? -28.861 10.705 -5.206 1.00 32.97 94 ASP A C 1
ATOM 727 O O . ASP A 1 94 ? -28.596 9.937 -6.125 1.00 32.97 94 ASP A O 1
ATOM 731 N N . GLN A 1 95 ? -27.913 11.529 -4.738 1.00 39.75 95 GLN A N 1
ATOM 732 C CA . GLN A 1 95 ? -26.504 11.512 -5.144 1.00 39.75 95 GLN A CA 1
ATOM 733 C C . GLN A 1 95 ? -25.628 10.488 -4.389 1.00 39.75 95 GLN A C 1
ATOM 735 O O . GLN A 1 95 ? -24.449 10.343 -4.712 1.00 39.75 95 GLN A O 1
ATOM 740 N N . PHE A 1 96 ? -26.152 9.771 -3.386 1.00 32.47 96 PHE A N 1
ATOM 741 C CA . PHE A 1 96 ? -25.357 8.864 -2.543 1.00 32.47 96 PHE A CA 1
ATOM 742 C C . PHE A 1 96 ? -25.835 7.414 -2.468 1.00 32.47 96 PHE A C 1
ATOM 744 O O . PHE A 1 96 ? -25.153 6.629 -1.806 1.00 32.47 96 PHE A O 1
ATOM 751 N N . GLY A 1 97 ? -26.901 7.037 -3.185 1.00 28.52 97 GLY A N 1
ATOM 752 C CA . GLY A 1 97 ? -27.176 5.665 -3.643 1.00 28.52 97 GLY A CA 1
ATOM 753 C C . GLY A 1 97 ? -26.802 4.530 -2.682 1.00 28.52 97 GLY A C 1
ATOM 754 O O . GLY A 1 97 ? -26.142 3.570 -3.083 1.00 28.52 97 GLY A O 1
ATOM 755 N N . LYS A 1 98 ? -27.159 4.638 -1.398 1.00 31.97 98 LYS A N 1
ATOM 756 C CA . LYS A 1 98 ? -26.879 3.607 -0.393 1.00 31.97 98 LYS A CA 1
ATOM 757 C C . LYS A 1 98 ? -28.105 3.395 0.471 1.00 31.97 98 LYS A C 1
ATOM 759 O O . LYS A 1 98 ? -28.400 4.191 1.353 1.00 31.97 98 LYS A O 1
ATOM 764 N N . SER A 1 99 ? -28.763 2.266 0.243 1.00 25.91 99 SER A N 1
ATOM 765 C CA . SER A 1 99 ? -29.627 1.613 1.220 1.00 25.91 99 SER A CA 1
ATOM 766 C C . SER A 1 99 ? -28.885 1.492 2.559 1.00 25.91 99 SER A C 1
ATOM 768 O O . SER A 1 99 ? -27.866 0.800 2.657 1.00 25.91 99 SER A O 1
ATOM 770 N N . VAL A 1 100 ? -29.373 2.218 3.565 1.00 30.59 100 VAL A N 1
ATOM 771 C CA . VAL A 1 100 ? -28.858 2.237 4.936 1.00 30.59 100 VAL A CA 1
ATOM 772 C C . VAL A 1 100 ? -29.436 1.038 5.684 1.00 30.59 100 VAL A C 1
ATOM 774 O O . VAL A 1 100 ? -30.638 0.960 5.906 1.00 30.59 100 VAL A O 1
ATOM 777 N N . TYR A 1 101 ? -28.573 0.109 6.090 1.00 25.77 101 TYR A N 1
ATOM 778 C CA . TYR A 1 101 ? -28.893 -0.877 7.121 1.00 25.77 101 TYR A CA 1
ATOM 779 C C . TYR A 1 101 ? -28.275 -0.406 8.440 1.00 25.77 101 TYR A C 1
ATOM 781 O O . TYR A 1 101 ? -27.060 -0.221 8.520 1.00 25.77 101 TYR A O 1
ATOM 789 N N . SER A 1 102 ? -29.098 -0.233 9.474 1.00 25.89 102 SER A N 1
ATOM 790 C CA . SER A 1 102 ? -28.655 -0.007 10.853 1.00 25.89 102 SER A CA 1
ATOM 791 C C . SER A 1 102 ? -29.075 -1.186 11.729 1.00 25.89 102 SER A C 1
ATOM 793 O O . SER A 1 102 ? -30.261 -1.510 11.778 1.00 25.89 102 SER A O 1
ATOM 795 N N . LEU A 1 103 ? -28.131 -1.778 12.464 1.00 25.19 103 LEU A N 1
ATOM 796 C CA . LEU A 1 103 ? -28.427 -2.579 13.653 1.00 25.19 103 LEU A CA 1
ATOM 797 C C . LEU A 1 103 ? -27.711 -1.958 14.866 1.00 25.19 103 LEU A C 1
ATOM 799 O O . LEU A 1 103 ? -26.536 -1.596 14.754 1.00 25.19 103 LEU A O 1
ATOM 803 N N . PRO A 1 104 ? -28.415 -1.790 15.998 1.00 33.84 104 PRO A N 1
ATOM 804 C CA . PRO A 1 104 ? -27.905 -1.135 17.193 1.00 33.84 104 PRO A CA 1
ATOM 805 C C . PRO A 1 104 ? -27.082 -2.122 18.036 1.00 33.84 104 PRO A C 1
ATOM 807 O O . PRO A 1 104 ? -27.296 -3.327 17.977 1.00 33.84 104 PRO A O 1
ATOM 810 N N . TYR A 1 105 ? -26.184 -1.582 18.861 1.00 26.48 105 TYR A N 1
ATOM 811 C CA . TYR A 1 105 ? -25.216 -2.257 19.741 1.00 26.48 105 TYR A CA 1
ATOM 812 C C . TYR A 1 105 ? -23.854 -2.605 19.117 1.00 26.48 105 TYR A C 1
ATOM 814 O O . TYR A 1 105 ? -23.580 -3.682 18.598 1.00 26.48 105 TYR A O 1
ATOM 822 N N . THR A 1 106 ? -22.939 -1.651 19.314 1.00 28.28 106 THR A N 1
ATOM 823 C CA . THR A 1 106 ? -21.476 -1.780 19.231 1.00 28.28 106 THR A CA 1
ATOM 824 C C . THR A 1 106 ? -20.891 -2.073 17.854 1.00 28.28 106 THR A C 1
ATOM 826 O O . THR A 1 106 ? -20.155 -3.029 17.654 1.00 28.28 106 THR A O 1
ATOM 829 N N . CYS A 1 107 ? -21.110 -1.153 16.924 1.00 25.84 107 CYS A N 1
ATOM 830 C CA . CYS A 1 107 ? -20.157 -0.894 15.852 1.00 25.84 107 CYS A CA 1
ATOM 831 C C . CYS A 1 107 ? -20.066 0.621 15.664 1.00 25.84 107 CYS A C 1
ATOM 833 O O . CYS A 1 107 ? -20.696 1.189 14.777 1.00 25.84 107 CYS A O 1
ATOM 835 N N . GLU A 1 108 ? -19.277 1.290 16.513 1.00 24.77 108 GLU A N 1
ATOM 836 C CA . GLU A 1 108 ? -18.714 2.586 16.134 1.00 24.77 108 GLU A CA 1
ATOM 837 C C . GLU A 1 108 ? -17.793 2.359 14.925 1.00 24.77 108 GLU A C 1
ATOM 839 O O . GLU A 1 108 ? -16.575 2.240 15.050 1.00 24.77 108 GLU A O 1
ATOM 844 N N . PHE A 1 109 ? -18.358 2.328 13.723 1.00 31.86 109 PHE A N 1
ATOM 845 C CA . PHE A 1 109 ? -17.628 2.844 12.582 1.00 31.86 109 PHE A CA 1
ATOM 846 C C . PHE A 1 109 ? -17.702 4.351 12.731 1.00 31.86 109 PHE A C 1
ATOM 848 O O . PHE A 1 109 ? -18.661 4.991 12.309 1.00 31.86 109 PHE A O 1
ATOM 855 N N . ARG A 1 110 ? -16.693 4.935 13.384 1.00 29.30 110 ARG A N 1
ATOM 856 C CA . ARG A 1 110 ? -16.440 6.354 13.161 1.00 29.30 110 ARG A CA 1
ATOM 857 C C . ARG A 1 110 ? -16.387 6.543 11.648 1.00 29.30 110 ARG A C 1
ATOM 859 O O . ARG A 1 110 ? -15.668 5.794 10.980 1.00 29.30 110 ARG A O 1
ATOM 866 N N . ASP A 1 111 ? -17.056 7.576 11.146 1.00 35.44 111 ASP A N 1
ATOM 867 C CA . ASP A 1 111 ? -16.697 8.269 9.903 1.00 35.44 111 ASP A CA 1
ATOM 868 C C . ASP A 1 111 ? -15.287 8.870 10.056 1.00 35.44 111 ASP A C 1
ATOM 870 O O . ASP A 1 111 ? -15.036 10.071 10.020 1.00 35.44 111 ASP A O 1
ATOM 874 N N . ALA A 1 112 ? -14.330 7.993 10.328 1.00 34.81 112 ALA A N 1
ATOM 875 C CA . ALA A 1 112 ? -12.924 8.236 10.262 1.00 34.81 112 ALA A CA 1
ATOM 876 C C . ALA A 1 112 ? -12.498 7.851 8.839 1.00 34.81 112 ALA A C 1
ATOM 878 O O . ALA A 1 112 ? -12.970 6.840 8.305 1.00 34.81 112 ALA A O 1
ATOM 879 N N . PRO A 1 113 ? -11.552 8.593 8.245 1.00 42.12 113 PRO A N 1
ATOM 880 C CA . PRO A 1 113 ? -10.988 8.314 6.924 1.00 42.12 113 PRO A CA 1
ATOM 881 C C . PRO A 1 113 ? -10.629 6.838 6.681 1.00 42.12 113 PRO A C 1
ATOM 883 O O . PRO A 1 113 ? -10.708 6.369 5.549 1.00 42.12 113 PRO A O 1
ATOM 886 N N . GLY A 1 114 ? -10.310 6.081 7.739 1.00 39.12 114 GLY A N 1
ATOM 887 C CA . GLY A 1 114 ? -9.975 4.664 7.651 1.00 39.12 114 GLY A CA 1
ATOM 888 C C . GLY A 1 114 ? -11.063 3.771 7.042 1.00 39.12 114 GLY A C 1
ATOM 889 O O . GLY A 1 114 ? -10.756 2.934 6.199 1.00 39.12 114 GLY A O 1
ATOM 890 N N . GLY A 1 115 ? -12.345 3.981 7.363 1.00 45.34 115 GLY A N 1
ATOM 891 C CA . GLY A 1 115 ? -13.438 3.194 6.768 1.00 45.34 115 GLY A CA 1
ATOM 892 C C . GLY A 1 115 ? -13.582 3.419 5.256 1.00 45.34 115 GLY A C 1
ATOM 893 O O . GLY A 1 115 ? -13.880 2.487 4.506 1.00 45.34 115 GLY A O 1
ATOM 894 N N . LYS A 1 116 ? -13.306 4.646 4.791 1.00 50.19 116 LYS A N 1
ATOM 895 C CA . LYS A 1 116 ? -13.254 4.990 3.362 1.00 50.19 116 LYS A CA 1
ATOM 896 C C . LYS A 1 116 ? -12.055 4.322 2.683 1.00 50.19 116 LYS A C 1
ATOM 898 O O . LYS A 1 116 ? -12.235 3.739 1.620 1.00 50.19 116 LYS A O 1
ATOM 903 N N . THR A 1 117 ? -10.878 4.316 3.317 1.00 54.22 117 THR A N 1
ATOM 904 C CA . THR A 1 117 ? -9.688 3.601 2.816 1.00 54.22 117 THR A CA 1
ATOM 905 C C . THR A 1 117 ? -9.979 2.134 2.536 1.00 54.22 117 THR A C 1
ATOM 907 O O . THR A 1 117 ? -9.645 1.637 1.466 1.00 54.22 117 THR A O 1
ATOM 910 N N . LEU A 1 118 ? -10.641 1.446 3.470 1.00 58.72 118 LEU A N 1
ATOM 911 C CA . LEU A 1 118 ? -10.963 0.027 3.322 1.00 58.72 118 LEU A CA 1
ATOM 912 C C . LEU A 1 118 ? -11.901 -0.223 2.134 1.00 58.72 118 LEU A C 1
ATOM 914 O O . LEU A 1 118 ? -11.629 -1.094 1.309 1.00 58.72 118 LEU A O 1
ATOM 918 N N . LYS A 1 119 ? -12.959 0.590 2.007 1.00 61.66 119 LYS A N 1
ATOM 919 C CA . LYS A 1 119 ? -13.929 0.488 0.905 1.00 61.66 119 LYS A CA 1
ATOM 920 C C . LYS A 1 119 ? -13.294 0.752 -0.456 1.00 61.66 119 LYS A C 1
ATOM 922 O O . LYS A 1 119 ? -13.642 0.073 -1.416 1.00 61.66 119 LYS A O 1
ATOM 927 N N . THR A 1 120 ? -12.380 1.714 -0.546 1.00 64.25 120 THR A N 1
ATOM 928 C CA . THR A 1 120 ? -11.804 2.104 -1.833 1.00 64.25 120 THR A CA 1
ATOM 929 C C . THR A 1 120 ? -10.614 1.225 -2.228 1.00 64.25 120 THR A C 1
ATOM 931 O O . THR A 1 120 ? -10.554 0.769 -3.366 1.00 64.25 120 THR A O 1
ATOM 934 N N . CYS A 1 121 ? -9.693 0.907 -1.308 1.00 67.62 121 CYS A N 1
ATOM 935 C CA . CYS A 1 121 ? -8.533 0.058 -1.619 1.00 67.62 121 CYS A CA 1
ATOM 936 C C . CYS A 1 121 ? -8.926 -1.393 -1.925 1.00 67.62 121 CYS A C 1
ATOM 938 O O . CYS A 1 121 ? -8.236 -2.068 -2.693 1.00 67.62 121 CYS A O 1
ATOM 940 N N . ARG A 1 122 ? -10.032 -1.874 -1.341 1.00 74.06 122 ARG A N 1
ATOM 941 C CA . ARG A 1 122 ? -10.516 -3.254 -1.482 1.00 74.06 122 ARG A CA 1
ATOM 942 C C . ARG A 1 122 ? -9.441 -4.306 -1.182 1.00 74.06 122 ARG A C 1
ATOM 944 O O . ARG A 1 122 ? -9.232 -5.253 -1.939 1.00 74.06 122 ARG A O 1
ATOM 951 N N . PHE A 1 123 ? -8.706 -4.092 -0.091 1.00 75.25 123 PHE A N 1
ATOM 952 C CA . PHE A 1 123 ? -7.736 -5.064 0.419 1.00 75.25 123 PHE A CA 1
ATOM 953 C C . PHE A 1 123 ? -8.381 -6.150 1.289 1.00 75.25 123 PHE A C 1
ATOM 955 O O . PHE A 1 123 ? -7.670 -7.034 1.746 1.00 75.25 123 PHE A O 1
ATOM 962 N N . ASP A 1 124 ? -9.701 -6.107 1.496 1.00 71.62 124 ASP A N 1
ATOM 963 C CA . ASP A 1 124 ? -10.495 -7.109 2.217 1.00 71.62 124 ASP A CA 1
ATOM 964 C C . ASP A 1 124 ? -10.258 -8.516 1.664 1.00 71.62 124 ASP A C 1
ATOM 966 O O . ASP A 1 124 ? -9.728 -9.368 2.368 1.00 71.62 124 ASP A O 1
ATOM 970 N N . ALA A 1 125 ? -10.507 -8.721 0.367 1.00 75.75 125 ALA A N 1
ATOM 971 C CA . ALA A 1 125 ? -10.320 -10.023 -0.270 1.00 75.75 125 ALA A CA 1
ATOM 972 C C . ALA A 1 125 ? -8.869 -10.529 -0.191 1.00 75.75 125 ALA A C 1
ATOM 974 O O . ALA A 1 125 ? -8.627 -11.730 -0.081 1.00 75.75 125 ALA A O 1
ATOM 975 N N . LEU A 1 126 ? -7.892 -9.616 -0.242 1.00 73.25 126 LEU A N 1
ATOM 976 C CA . LEU A 1 126 ? -6.484 -9.970 -0.096 1.00 73.25 126 LEU A CA 1
ATOM 977 C C . LEU A 1 126 ? -6.160 -10.379 1.345 1.00 73.25 126 LEU A C 1
ATOM 979 O O . LEU A 1 126 ? -5.443 -11.353 1.564 1.00 73.25 126 LEU A O 1
ATOM 983 N N . ALA A 1 127 ? -6.687 -9.637 2.317 1.00 74.25 127 ALA A N 1
ATOM 984 C CA . ALA A 1 127 ? -6.503 -9.940 3.722 1.00 74.25 127 ALA A CA 1
ATOM 985 C C . ALA A 1 127 ? -7.134 -11.292 4.073 1.00 74.25 127 ALA A C 1
ATOM 987 O O . ALA A 1 127 ? -6.463 -12.124 4.676 1.00 74.25 127 ALA A O 1
ATOM 988 N N . ASP A 1 128 ? -8.351 -11.557 3.598 1.00 74.44 128 ASP A N 1
ATOM 989 C CA . ASP A 1 128 ? -9.039 -12.836 3.785 1.00 74.44 128 ASP A CA 1
ATOM 990 C C . ASP A 1 128 ? -8.254 -13.998 3.162 1.00 74.44 128 ASP A C 1
ATOM 992 O O . ASP A 1 128 ? -8.028 -15.012 3.825 1.00 74.44 128 ASP A O 1
ATOM 996 N N . LYS A 1 129 ? -7.764 -13.835 1.922 1.00 78.19 129 LYS A N 1
ATOM 997 C CA . LYS A 1 129 ? -6.953 -14.848 1.221 1.00 78.19 129 LYS A CA 1
ATOM 998 C C . LYS A 1 129 ? -5.734 -15.283 2.040 1.00 78.19 129 LYS A C 1
ATOM 1000 O O . LYS A 1 129 ? -5.406 -16.466 2.064 1.00 78.19 129 LYS A O 1
ATOM 1005 N N . HIS A 1 130 ? -5.069 -14.332 2.692 1.00 76.31 130 HIS A N 1
ATOM 1006 C CA . HIS A 1 130 ? -3.831 -14.565 3.445 1.00 76.31 130 HIS A CA 1
ATOM 1007 C C . HIS A 1 130 ? -4.043 -14.715 4.953 1.00 76.31 130 HIS A C 1
ATOM 1009 O O . HIS A 1 130 ? -3.075 -14.801 5.707 1.00 76.31 130 HIS A O 1
ATOM 1015 N N . GLY A 1 131 ? -5.298 -14.710 5.414 1.00 71.19 131 GLY A N 1
ATOM 1016 C CA . GLY A 1 131 ? -5.629 -14.691 6.837 1.00 71.19 131 GLY A CA 1
ATOM 1017 C C . GLY A 1 131 ? -4.997 -13.516 7.590 1.00 71.19 131 GLY A C 1
ATOM 1018 O O . GLY A 1 131 ? -4.655 -13.678 8.758 1.00 71.19 131 GLY A O 1
ATOM 1019 N N . ALA A 1 132 ? -4.797 -12.377 6.918 1.00 74.50 132 ALA A N 1
ATOM 1020 C CA . ALA A 1 132 ? -4.146 -11.168 7.412 1.00 74.50 132 ALA A CA 1
ATOM 1021 C C . ALA A 1 132 ? -5.108 -10.250 8.178 1.00 74.50 132 ALA A C 1
ATOM 1023 O O . ALA A 1 132 ? -6.290 -10.147 7.852 1.00 74.50 132 ALA A O 1
ATOM 1024 N N . PHE A 1 133 ? -4.590 -9.500 9.156 1.00 74.88 133 PHE A N 1
ATOM 1025 C CA . PHE A 1 133 ? -5.360 -8.399 9.745 1.00 74.88 133 PHE A CA 1
ATOM 1026 C C . PHE A 1 133 ? -5.225 -7.153 8.879 1.00 74.88 133 PHE A C 1
ATOM 1028 O O . PHE A 1 133 ? -4.113 -6.711 8.580 1.00 74.88 133 PHE A O 1
ATOM 1035 N N . LEU A 1 134 ? -6.358 -6.546 8.538 1.00 73.25 134 LEU A N 1
ATOM 1036 C CA . LEU A 1 134 ? -6.406 -5.282 7.820 1.00 73.25 134 LEU A CA 1
ATOM 1037 C C . LEU A 1 134 ? -6.678 -4.132 8.794 1.00 73.25 134 LEU A C 1
ATOM 1039 O O . LEU A 1 134 ? -7.729 -4.071 9.431 1.00 73.25 134 LEU A O 1
ATOM 1043 N N . LEU A 1 135 ? -5.726 -3.207 8.904 1.00 71.69 135 LEU A N 1
ATOM 1044 C CA . LEU A 1 135 ? -5.817 -2.023 9.752 1.00 71.69 135 LEU A CA 1
ATOM 1045 C C . LEU A 1 135 ? -5.883 -0.765 8.902 1.00 71.69 135 LEU A C 1
ATOM 1047 O O . LEU A 1 135 ? -5.073 -0.573 7.999 1.00 71.69 135 LEU A O 1
ATOM 1051 N N . SER A 1 136 ? -6.794 0.142 9.249 1.00 68.56 136 SER A N 1
ATOM 1052 C CA . SER A 1 136 ? -6.809 1.488 8.683 1.00 68.56 136 SER A CA 1
ATOM 1053 C C . SER A 1 136 ? -6.848 2.542 9.787 1.00 68.56 136 SER A C 1
ATOM 1055 O O . SER A 1 136 ? -7.927 2.944 10.232 1.00 68.56 136 SER A O 1
ATOM 1057 N N . PRO A 1 137 ? -5.674 2.945 10.311 1.00 63.38 137 PRO A N 1
ATOM 1058 C CA . PRO A 1 137 ? -5.609 3.854 11.442 1.00 63.38 137 PRO A CA 1
ATOM 1059 C C . PRO A 1 137 ? -6.075 5.256 11.038 1.00 63.38 137 PRO A C 1
ATOM 1061 O O . PRO A 1 137 ? -5.557 5.859 10.101 1.00 63.38 137 PRO A O 1
ATOM 1064 N N . GLY A 1 138 ? -7.031 5.802 11.791 1.00 56.41 138 GLY A N 1
ATOM 1065 C CA . GLY A 1 138 ? -7.359 7.224 11.746 1.00 56.41 138 GLY A CA 1
ATOM 1066 C C . GLY A 1 138 ? -6.406 7.996 12.651 1.00 56.41 138 GLY A C 1
ATOM 1067 O O . GLY A 1 138 ? -6.515 7.903 13.875 1.00 56.41 138 GLY A O 1
ATOM 1068 N N . PHE A 1 139 ? -5.470 8.744 12.072 1.00 61.91 139 PHE A N 1
ATOM 1069 C CA . PHE A 1 139 ? -4.536 9.547 12.854 1.00 61.91 139 PHE A CA 1
ATOM 1070 C C . PHE A 1 139 ? -5.045 10.970 13.122 1.00 61.91 139 PHE A C 1
ATOM 1072 O O . PHE A 1 139 ? -5.915 11.496 12.428 1.00 61.91 139 PHE A O 1
ATOM 1079 N N . ARG A 1 140 ? -4.512 11.593 14.180 1.00 52.41 140 ARG A N 1
ATOM 1080 C CA . ARG A 1 140 ? -5.000 12.857 14.722 1.00 52.41 140 ARG A CA 1
ATOM 1081 C C . ARG A 1 140 ? -3.929 13.950 14.779 1.00 52.41 140 ARG A C 1
ATOM 1083 O O . ARG A 1 140 ? -2.827 13.707 15.249 1.00 52.41 140 ARG A O 1
ATOM 1090 N N . GLY A 1 141 ? -4.268 15.173 14.373 1.00 55.03 141 GLY A N 1
ATOM 1091 C CA . GLY A 1 141 ? -3.367 16.337 14.445 1.00 55.03 141 GLY A CA 1
ATOM 1092 C C . GLY A 1 141 ? -2.236 16.358 13.398 1.00 55.03 141 GLY A C 1
ATOM 1093 O O . GLY A 1 141 ? -2.021 15.366 12.713 1.00 55.03 141 GLY A O 1
ATOM 1094 N N . PRO A 1 142 ? -1.507 17.480 13.247 1.00 59.91 142 PRO A N 1
ATOM 1095 C CA . PRO A 1 142 ? -0.646 17.749 12.083 1.00 59.91 142 PRO A CA 1
ATOM 1096 C C . PRO A 1 142 ? 0.630 16.895 12.021 1.00 59.91 142 PRO A C 1
ATOM 1098 O O . PRO A 1 142 ? 1.143 16.627 10.938 1.00 59.91 142 PRO A O 1
ATOM 1101 N N . LYS A 1 143 ? 1.121 16.416 13.171 1.00 72.44 143 LYS A N 1
ATOM 1102 C CA . LYS A 1 143 ? 2.360 15.623 13.284 1.00 72.44 143 LYS A CA 1
ATOM 1103 C C . LYS A 1 143 ? 2.153 14.123 13.086 1.00 72.44 143 LYS A C 1
ATOM 1105 O O . LYS A 1 143 ? 2.997 13.317 13.457 1.00 72.44 143 LYS A O 1
ATOM 1110 N N . TYR A 1 144 ? 1.011 13.710 12.548 1.00 68.12 144 TYR A N 1
ATOM 1111 C CA . TYR A 1 144 ? 0.697 12.291 12.416 1.00 68.12 144 TYR A CA 1
ATOM 1112 C C . TYR A 1 144 ? 1.629 11.527 11.465 1.00 68.12 144 TYR A C 1
ATOM 1114 O O . TYR A 1 144 ? 1.755 10.308 11.572 1.00 68.12 144 TYR A O 1
ATOM 1122 N N . ARG A 1 145 ? 2.303 12.240 10.563 1.00 71.88 145 ARG A N 1
ATOM 1123 C CA . ARG A 1 145 ? 3.310 11.686 9.654 1.00 71.88 145 ARG A CA 1
ATOM 1124 C C . ARG A 1 145 ? 4.659 11.435 10.321 1.00 71.88 145 ARG A C 1
ATOM 1126 O O . ARG A 1 145 ? 5.514 10.801 9.718 1.00 71.88 145 ARG A O 1
ATOM 1133 N N . GLU A 1 146 ? 4.855 11.914 11.546 1.00 82.25 146 GLU A N 1
ATOM 1134 C CA . GLU A 1 146 ? 6.096 11.777 12.307 1.00 82.25 146 GLU A CA 1
ATOM 1135 C C . GLU A 1 146 ? 5.954 10.609 13.304 1.00 82.25 146 GLU A C 1
ATOM 1137 O O . GLU A 1 146 ? 5.466 10.813 14.425 1.00 82.25 146 GLU A O 1
ATOM 1142 N N . PRO A 1 147 ? 6.331 9.368 12.925 1.00 84.50 147 PRO A N 1
ATOM 1143 C CA . PRO A 1 147 ? 6.156 8.202 13.790 1.00 84.50 147 PRO A CA 1
ATOM 1144 C C . PRO A 1 147 ? 6.840 8.347 15.151 1.00 84.50 147 PRO A C 1
ATOM 1146 O O . PRO A 1 147 ? 6.325 7.837 16.150 1.00 84.50 147 PRO A O 1
ATOM 1149 N N . GLU A 1 148 ? 7.967 9.059 15.195 1.00 89.62 148 GLU A N 1
ATOM 1150 C CA . GLU A 1 148 ? 8.747 9.338 16.397 1.00 89.62 148 GLU A CA 1
ATOM 1151 C C . GLU A 1 148 ? 7.957 10.129 17.450 1.00 89.62 148 GLU A C 1
ATOM 1153 O O . GLU A 1 148 ? 8.159 9.917 18.650 1.00 89.62 148 GLU A O 1
ATOM 1158 N N . VAL A 1 149 ? 7.059 11.025 17.021 1.00 84.19 149 VAL A N 1
ATOM 1159 C CA . VAL A 1 149 ? 6.340 11.928 17.929 1.00 84.19 149 VAL A CA 1
ATOM 1160 C C . VAL A 1 149 ? 5.265 11.168 18.690 1.00 84.19 149 VAL A C 1
ATOM 1162 O O . VAL A 1 149 ? 5.268 11.157 19.921 1.00 84.19 149 VAL A O 1
ATOM 1165 N N . TRP A 1 150 ? 4.339 10.523 17.977 1.00 74.88 150 TRP A N 1
ATOM 1166 C CA . TRP A 1 150 ? 3.254 9.785 18.631 1.00 74.88 150 TRP A CA 1
ATOM 1167 C C . TRP A 1 150 ? 2.624 8.688 17.764 1.00 74.88 150 TRP A C 1
ATOM 1169 O O . TRP A 1 150 ? 2.251 7.641 18.295 1.00 74.88 150 TRP A O 1
ATOM 1179 N N . SER A 1 151 ? 2.503 8.888 16.448 1.00 75.06 151 SER A N 1
ATOM 1180 C CA . SER A 1 151 ? 1.694 8.013 15.587 1.00 75.06 151 SER A CA 1
ATOM 1181 C C . SER A 1 151 ? 2.290 6.614 15.429 1.00 75.06 151 SER A C 1
ATOM 1183 O O . SER A 1 151 ? 1.551 5.629 15.397 1.00 75.06 151 SER A O 1
ATOM 1185 N N . GLY A 1 152 ? 3.621 6.503 15.436 1.00 81.62 152 GLY A N 1
ATOM 1186 C CA . GLY A 1 152 ? 4.328 5.227 15.398 1.00 81.62 152 GLY A CA 1
ATOM 1187 C C . GLY A 1 152 ? 4.141 4.428 16.687 1.00 81.62 152 GLY A C 1
ATOM 1188 O O . GLY A 1 152 ? 3.830 3.237 16.637 1.00 81.62 152 GLY A O 1
ATOM 1189 N N . LYS A 1 153 ? 4.260 5.082 17.853 1.00 82.69 153 LYS A N 1
ATOM 1190 C CA . LYS A 1 153 ? 3.992 4.452 19.160 1.00 82.69 153 LYS A CA 1
ATOM 1191 C C . LYS A 1 153 ? 2.539 3.991 19.262 1.00 82.69 153 LYS A C 1
ATOM 1193 O O . LYS A 1 153 ? 2.295 2.859 19.660 1.00 82.69 153 LYS A O 1
ATOM 1198 N N . PHE A 1 154 ? 1.597 4.835 18.840 1.00 77.00 154 PHE A N 1
ATOM 1199 C CA . PHE A 1 154 ? 0.175 4.497 18.812 1.00 77.00 154 PHE A CA 1
ATOM 1200 C C . PHE A 1 154 ? -0.104 3.265 17.942 1.00 77.00 154 PHE A C 1
ATOM 1202 O O . PHE A 1 154 ? -0.787 2.343 18.386 1.00 77.00 154 PHE A O 1
ATOM 1209 N N . LEU A 1 155 ? 0.471 3.206 16.734 1.00 77.12 155 LEU A N 1
ATOM 1210 C CA . LEU A 1 155 ? 0.330 2.038 15.870 1.00 77.12 155 LEU A CA 1
ATOM 1211 C C . LEU A 1 155 ? 0.948 0.781 16.500 1.00 77.12 155 LEU A C 1
ATOM 1213 O O . LEU A 1 155 ? 0.306 -0.267 16.482 1.00 77.12 155 LEU A O 1
ATOM 1217 N N . LYS A 1 156 ? 2.155 0.871 17.081 1.00 82.50 156 LYS A N 1
ATOM 1218 C CA . LYS A 1 156 ? 2.788 -0.268 17.774 1.00 82.50 156 LYS A CA 1
ATOM 1219 C C . LYS A 1 156 ? 1.902 -0.792 18.908 1.00 82.50 156 LYS A C 1
ATOM 1221 O O . LYS A 1 156 ? 1.752 -2.003 19.021 1.00 82.50 156 LYS A O 1
ATOM 1226 N N . SER A 1 157 ? 1.276 0.087 19.694 1.00 80.69 157 SER A N 1
ATOM 1227 C CA . SER A 1 157 ? 0.343 -0.321 20.752 1.00 80.69 157 SER A CA 1
ATOM 1228 C C . SER A 1 157 ? -0.903 -1.010 20.194 1.00 80.69 157 SER A C 1
ATOM 1230 O O . SER A 1 157 ? -1.288 -2.059 20.696 1.00 80.69 157 SER A O 1
ATOM 1232 N N . ALA A 1 158 ? -1.508 -0.476 19.127 1.00 75.81 158 ALA A N 1
ATOM 1233 C CA . ALA A 1 158 ? -2.672 -1.102 18.494 1.00 75.81 158 ALA A CA 1
ATOM 1234 C C . ALA A 1 158 ? -2.347 -2.500 17.937 1.00 75.81 158 ALA A C 1
ATOM 1236 O O . ALA A 1 158 ? -3.119 -3.439 18.121 1.00 75.81 158 ALA A O 1
ATOM 1237 N N . VAL A 1 159 ? -1.180 -2.652 17.304 1.00 77.75 159 VAL A N 1
ATOM 1238 C CA . VAL A 1 159 ? -0.673 -3.948 16.834 1.00 77.75 159 VAL A CA 1
ATOM 1239 C C . VAL A 1 159 ? -0.428 -4.901 18.006 1.00 77.75 159 VAL A C 1
ATOM 1241 O O . VAL A 1 159 ? -0.857 -6.048 17.942 1.00 77.75 159 VAL A O 1
ATOM 1244 N N . ALA A 1 160 ? 0.199 -4.436 19.088 1.00 81.38 160 ALA A N 1
ATOM 1245 C CA . ALA A 1 160 ? 0.479 -5.264 20.260 1.00 81.38 160 ALA A CA 1
ATOM 1246 C C . ALA A 1 160 ? -0.803 -5.776 20.940 1.00 81.38 160 ALA A C 1
ATOM 1248 O O . ALA A 1 160 ? -0.855 -6.928 21.368 1.00 81.38 160 ALA A O 1
ATOM 1249 N N . GLU A 1 161 ? -1.861 -4.960 20.999 1.00 79.62 161 GLU A N 1
ATOM 1250 C CA . GLU A 1 161 ? -3.166 -5.395 21.513 1.00 79.62 161 GLU A CA 1
ATOM 1251 C C . GLU A 1 161 ? -3.797 -6.486 20.636 1.00 79.62 161 GLU A C 1
ATOM 1253 O O . GLU A 1 161 ? -4.358 -7.448 21.161 1.00 79.62 161 GLU A O 1
ATOM 1258 N N . LEU A 1 162 ? -3.662 -6.399 19.307 1.00 72.94 162 LEU A N 1
ATOM 1259 C CA . LEU A 1 162 ? -4.113 -7.460 18.398 1.00 72.94 162 LEU A CA 1
ATOM 1260 C C . LEU A 1 162 ? -3.290 -8.736 18.578 1.00 72.94 162 LEU A C 1
ATOM 1262 O O . LEU A 1 162 ? -3.859 -9.816 18.736 1.00 72.94 162 LEU A O 1
ATOM 1266 N N . GLU A 1 163 ? -1.963 -8.615 18.616 1.00 78.94 163 GLU A N 1
ATOM 1267 C CA . GLU A 1 163 ? -1.057 -9.742 18.850 1.00 78.94 163 GLU A CA 1
ATOM 1268 C C . GLU A 1 163 ? -1.400 -10.454 20.165 1.00 78.94 163 GLU A C 1
ATOM 1270 O O . GLU A 1 163 ? -1.547 -11.675 20.191 1.00 78.94 163 GLU A O 1
ATOM 1275 N N . LYS A 1 164 ? -1.644 -9.699 21.240 1.00 79.12 164 LYS A N 1
ATOM 1276 C CA . LYS A 1 164 ? -2.067 -10.237 22.537 1.00 79.12 164 LYS A CA 1
ATOM 1277 C C . LYS A 1 164 ? -3.444 -10.899 22.469 1.00 79.12 164 LYS A C 1
ATOM 1279 O O . LYS A 1 164 ? -3.588 -12.040 22.911 1.00 79.12 164 LYS A O 1
ATOM 1284 N N . LYS A 1 165 ? -4.449 -10.211 21.915 1.00 76.38 165 LYS A N 1
ATOM 1285 C CA . LYS A 1 165 ? -5.837 -10.699 21.827 1.00 76.38 165 LYS A CA 1
ATOM 1286 C C . LYS A 1 165 ? -5.927 -12.029 21.080 1.00 76.38 165 LYS A C 1
ATOM 1288 O O . LYS A 1 165 ? -6.660 -12.918 21.508 1.00 76.38 165 LYS A O 1
ATOM 1293 N N . TYR A 1 166 ? -5.161 -12.175 20.003 1.00 75.56 166 TYR A N 1
ATOM 1294 C CA . TYR A 1 166 ? -5.159 -13.370 19.158 1.00 75.56 166 TYR A CA 1
ATOM 1295 C C . TYR A 1 166 ? -4.000 -14.336 19.456 1.00 75.56 166 TYR A C 1
ATOM 1297 O O . TYR A 1 166 ? -3.818 -15.308 18.727 1.00 75.56 166 TYR A O 1
ATOM 1305 N N . LYS A 1 167 ? -3.241 -14.114 20.542 1.00 85.12 167 LYS A N 1
ATOM 1306 C CA . LYS A 1 167 ? -2.100 -14.949 20.973 1.00 85.12 167 LYS A CA 1
ATOM 1307 C C . LYS A 1 167 ? -1.056 -15.171 19.867 1.00 85.12 167 LYS A C 1
ATOM 1309 O O . LYS A 1 167 ? -0.504 -16.261 19.720 1.00 85.12 167 LYS A O 1
ATOM 1314 N N . LEU A 1 168 ? -0.793 -14.133 19.083 1.00 77.31 168 LEU A N 1
ATOM 1315 C CA . LEU A 1 168 ? 0.174 -14.144 17.993 1.00 77.31 168 LEU A CA 1
ATOM 1316 C C . LEU A 1 168 ? 1.571 -13.814 18.525 1.00 77.31 168 LEU A C 1
ATOM 1318 O O . LEU A 1 168 ? 1.738 -13.033 19.462 1.00 77.31 168 LEU A O 1
ATOM 1322 N N . LYS A 1 169 ? 2.599 -14.363 17.875 1.00 87.19 169 LYS A N 1
ATOM 1323 C CA . LYS A 1 169 ? 3.962 -13.824 18.003 1.00 87.19 169 LYS A CA 1
ATOM 1324 C C . LYS A 1 169 ? 4.017 -12.414 17.392 1.00 87.19 169 LYS A C 1
ATOM 1326 O O . LYS A 1 169 ? 3.154 -12.106 16.570 1.00 87.19 169 LYS A O 1
ATOM 1331 N N . PRO A 1 170 ? 5.032 -11.590 17.710 1.00 85.75 170 PRO A N 1
ATOM 1332 C CA . PRO A 1 170 ? 5.230 -10.316 17.031 1.00 85.75 170 PRO A CA 1
ATOM 1333 C C . PRO A 1 170 ? 5.254 -10.489 15.508 1.00 85.75 170 PRO A C 1
ATOM 1335 O O . PRO A 1 170 ? 6.104 -11.204 14.975 1.00 85.75 170 PRO A O 1
ATOM 1338 N N . GLN A 1 171 ? 4.309 -9.855 14.819 1.00 82.56 171 GLN A N 1
ATOM 1339 C CA . GLN A 1 171 ? 4.155 -9.953 13.372 1.00 82.56 171 GLN A CA 1
ATOM 1340 C C . GLN A 1 171 ? 4.927 -8.840 12.660 1.00 82.56 171 GLN A C 1
ATOM 1342 O O . GLN A 1 171 ? 5.192 -7.760 13.213 1.00 82.56 171 GLN A O 1
ATOM 1347 N N . LYS A 1 172 ? 5.280 -9.110 11.401 1.00 88.69 172 LYS A N 1
ATOM 1348 C CA . LYS A 1 172 ? 5.757 -8.085 10.473 1.00 88.69 172 LYS A CA 1
ATOM 1349 C C . LYS A 1 172 ? 4.566 -7.362 9.840 1.00 88.69 172 LYS A C 1
ATOM 1351 O O . LYS A 1 172 ? 3.516 -7.949 9.593 1.00 88.69 172 LYS A O 1
ATOM 1356 N N . LEU A 1 173 ? 4.761 -6.081 9.568 1.00 87.38 173 LEU A N 1
ATOM 1357 C CA . LEU A 1 173 ? 3.767 -5.160 9.044 1.00 87.38 173 LEU A CA 1
ATOM 1358 C C . LEU A 1 173 ? 3.996 -4.939 7.550 1.00 87.38 173 LEU A C 1
ATOM 1360 O O . LEU A 1 173 ? 5.138 -4.802 7.104 1.00 87.38 173 LEU A O 1
ATOM 1364 N N . LEU A 1 174 ? 2.913 -4.865 6.790 1.00 89.38 174 LEU A N 1
ATOM 1365 C CA . LEU A 1 174 ? 2.909 -4.347 5.432 1.00 89.38 174 LEU A CA 1
ATOM 1366 C C . LEU A 1 174 ? 2.241 -2.984 5.462 1.00 89.38 174 LEU A C 1
ATOM 1368 O O . LEU A 1 174 ? 1.153 -2.841 6.014 1.00 89.38 174 LEU A O 1
ATOM 1372 N N . PHE A 1 175 ? 2.879 -1.985 4.873 1.00 90.44 175 PHE A N 1
ATOM 1373 C CA . PHE A 1 175 ? 2.296 -0.654 4.770 1.00 90.44 175 PHE A CA 1
ATOM 1374 C C . PHE A 1 175 ? 1.821 -0.386 3.355 1.00 90.44 175 PHE A C 1
ATOM 1376 O O . PHE A 1 175 ? 2.510 -0.705 2.394 1.00 90.44 175 PHE A O 1
ATOM 1383 N N . TYR A 1 176 ? 0.673 0.257 3.219 1.00 88.19 176 TYR A N 1
ATOM 1384 C CA . TYR A 1 176 ? 0.274 0.884 1.971 1.00 88.19 176 TYR A CA 1
ATOM 1385 C C . TYR A 1 176 ? -0.398 2.216 2.273 1.00 88.19 176 TYR A C 1
ATOM 1387 O O . TYR A 1 176 ? -1.158 2.337 3.236 1.00 88.19 176 TYR A O 1
ATOM 1395 N N . GLY A 1 177 ? -0.147 3.229 1.457 1.00 82.88 177 GLY A N 1
ATOM 1396 C CA . GLY A 1 177 ? -0.831 4.494 1.643 1.00 82.88 177 GLY A CA 1
ATOM 1397 C C . GLY A 1 177 ? -0.875 5.363 0.406 1.00 82.88 177 GLY A C 1
ATOM 1398 O O . GLY A 1 177 ? -0.038 5.270 -0.489 1.00 82.88 177 GLY A O 1
ATOM 1399 N N . TYR A 1 178 ? -1.877 6.229 0.396 1.00 78.56 178 TYR A N 1
ATOM 1400 C CA . TYR A 1 178 ? -2.115 7.212 -0.649 1.00 78.56 178 TYR A CA 1
ATOM 1401 C C . TYR A 1 178 ? -1.753 8.611 -0.133 1.00 78.56 178 TYR A C 1
ATOM 1403 O O . TYR A 1 178 ? -2.077 8.942 1.014 1.00 78.56 178 TYR A O 1
ATOM 1411 N N . ALA A 1 179 ? -1.099 9.427 -0.962 1.00 78.25 179 ALA A N 1
ATOM 1412 C CA . ALA A 1 179 ? -0.655 10.783 -0.645 1.00 78.25 179 ALA A CA 1
ATOM 1413 C C . ALA A 1 179 ? 0.103 10.854 0.693 1.00 78.25 179 ALA A C 1
ATOM 1415 O O . ALA A 1 179 ? 1.107 10.165 0.883 1.00 78.25 179 ALA A O 1
ATOM 1416 N N . GLU A 1 180 ? -0.394 11.632 1.656 1.00 75.00 180 GLU A N 1
ATOM 1417 C CA . GLU A 1 180 ? 0.193 11.743 2.995 1.00 75.00 180 GLU A CA 1
ATOM 1418 C C . GLU A 1 180 ? 0.193 10.403 3.765 1.00 75.00 180 GLU A C 1
ATOM 1420 O O . GLU A 1 180 ? 1.033 10.171 4.633 1.00 75.00 180 GLU A O 1
ATOM 1425 N N . GLY A 1 181 ? -0.701 9.474 3.419 1.00 79.25 181 GLY A N 1
ATOM 1426 C CA . GLY A 1 181 ? -0.658 8.100 3.917 1.00 79.25 181 GLY A CA 1
ATOM 1427 C C . GLY A 1 181 ? 0.498 7.287 3.328 1.00 79.25 181 GLY A C 1
ATOM 1428 O O . GLY A 1 181 ? 1.074 6.451 4.022 1.00 79.25 181 GLY A O 1
ATOM 1429 N N . GLY A 1 182 ? 0.878 7.554 2.074 1.00 83.00 182 GLY A N 1
ATOM 1430 C CA . GLY A 1 182 ? 2.084 6.995 1.455 1.00 83.00 182 GLY A CA 1
ATOM 1431 C C . GLY A 1 182 ? 3.354 7.534 2.116 1.00 83.00 182 GLY A C 1
ATOM 1432 O O . GLY A 1 182 ? 4.305 6.785 2.346 1.00 83.00 182 GLY A O 1
ATOM 1433 N N . GLU A 1 183 ? 3.335 8.804 2.525 1.00 84.81 183 GLU A N 1
ATOM 1434 C CA . GLU A 1 183 ? 4.398 9.398 3.339 1.00 84.81 183 GLU A CA 1
ATOM 1435 C C . GLU A 1 183 ? 4.488 8.711 4.712 1.00 84.81 183 GLU A C 1
ATOM 1437 O O . GLU A 1 183 ? 5.584 8.351 5.146 1.00 84.81 183 GLU A O 1
ATOM 1442 N N . CYS A 1 184 ? 3.352 8.436 5.368 1.00 84.25 184 CYS A N 1
ATOM 1443 C CA . CYS A 1 184 ? 3.335 7.629 6.591 1.00 84.25 184 CYS A CA 1
ATOM 1444 C C . CYS A 1 184 ? 3.922 6.231 6.365 1.00 84.25 184 CYS A C 1
ATOM 1446 O O . CYS A 1 184 ? 4.765 5.810 7.151 1.00 84.25 184 CYS A O 1
ATOM 1448 N N . ALA A 1 185 ? 3.512 5.523 5.306 1.00 89.69 185 ALA A N 1
ATOM 1449 C CA . ALA A 1 185 ? 4.015 4.185 4.987 1.00 89.69 185 ALA A CA 1
ATOM 1450 C C . ALA A 1 185 ? 5.548 4.174 4.874 1.00 89.69 185 ALA A C 1
ATOM 1452 O O . ALA A 1 185 ? 6.218 3.347 5.497 1.00 89.69 185 ALA A O 1
ATOM 1453 N N . ASN A 1 186 ? 6.104 5.148 4.149 1.00 92.69 186 ASN A N 1
ATOM 1454 C CA . ASN A 1 186 ? 7.543 5.317 4.006 1.00 92.69 186 ASN A CA 1
ATOM 1455 C C . ASN A 1 186 ? 8.223 5.658 5.345 1.00 92.69 186 ASN A C 1
ATOM 1457 O O . ASN A 1 186 ? 9.152 4.973 5.767 1.00 92.69 186 ASN A O 1
ATOM 1461 N N . ARG A 1 187 ? 7.752 6.685 6.059 1.00 90.81 187 ARG A N 1
ATOM 1462 C CA . ARG A 1 187 ? 8.375 7.131 7.317 1.00 90.81 187 ARG A CA 1
ATOM 1463 C C . ARG A 1 187 ? 8.302 6.071 8.411 1.00 90.81 187 ARG A C 1
ATOM 1465 O O . ARG A 1 187 ? 9.270 5.887 9.144 1.00 90.81 187 ARG A O 1
ATOM 1472 N N . PHE A 1 188 ? 7.191 5.345 8.507 1.00 90.00 188 PHE A N 1
ATOM 1473 C CA . PHE A 1 188 ? 7.014 4.268 9.483 1.00 90.00 188 PHE A CA 1
ATOM 1474 C C . PHE A 1 188 ? 7.978 3.126 9.198 1.00 90.00 188 PHE A C 1
ATOM 1476 O O . PHE A 1 188 ? 8.593 2.604 10.127 1.00 90.00 188 PHE A O 1
ATOM 1483 N N . TYR A 1 189 ? 8.171 2.796 7.921 1.00 94.44 189 TYR A N 1
ATOM 1484 C CA . TYR A 1 189 ? 9.188 1.842 7.514 1.00 94.44 189 TYR A CA 1
ATOM 1485 C C . TYR A 1 189 ? 10.594 2.260 7.965 1.00 94.44 189 TYR A C 1
ATOM 1487 O O . TYR A 1 189 ? 11.293 1.466 8.588 1.00 94.44 189 TYR A O 1
ATOM 1495 N N . PHE A 1 190 ? 10.994 3.512 7.737 1.00 94.00 190 PHE A N 1
ATOM 1496 C CA . PHE A 1 190 ? 12.310 3.995 8.172 1.00 94.00 190 PHE A CA 1
ATOM 1497 C C . PHE A 1 190 ? 12.459 4.144 9.692 1.00 94.00 190 PHE A C 1
ATOM 1499 O O . PHE A 1 190 ? 13.581 4.148 10.195 1.00 94.00 190 PHE A O 1
ATOM 1506 N N . TRP A 1 191 ? 11.360 4.299 10.427 1.00 94.25 191 TRP A N 1
ATOM 1507 C CA . TRP A 1 191 ? 11.380 4.415 11.885 1.00 94.25 191 TRP A CA 1
ATOM 1508 C C . TRP A 1 191 ? 11.451 3.063 12.602 1.00 94.25 191 TRP A C 1
ATOM 1510 O O . TRP A 1 191 ? 12.093 2.961 13.645 1.00 94.25 191 TRP A O 1
ATOM 1520 N N . MET A 1 192 ? 10.801 2.031 12.058 1.00 92.94 192 MET A N 1
ATOM 1521 C CA . MET A 1 192 ? 10.781 0.679 12.633 1.00 92.94 192 MET A CA 1
ATOM 1522 C C . MET A 1 192 ? 11.032 -0.408 11.576 1.00 92.94 192 MET A C 1
ATOM 1524 O O . MET A 1 192 ? 10.185 -1.290 11.379 1.00 92.94 192 MET A O 1
ATOM 1528 N N . PRO A 1 193 ? 12.175 -0.372 10.868 1.00 92.69 193 PRO A N 1
ATOM 1529 C CA . PRO A 1 193 ? 12.450 -1.298 9.768 1.00 92.69 193 PRO A CA 1
ATOM 1530 C C . PRO A 1 193 ? 12.409 -2.765 10.212 1.00 92.69 193 PRO A C 1
ATOM 1532 O O . PRO A 1 193 ? 11.993 -3.640 9.456 1.00 92.69 193 PRO A O 1
ATOM 1535 N N . GLU A 1 194 ? 12.743 -3.047 11.472 1.00 92.12 194 GLU A N 1
ATOM 1536 C CA . GLU A 1 194 ? 12.689 -4.374 12.077 1.00 92.12 194 GLU A CA 1
ATOM 1537 C C . GLU A 1 194 ? 11.270 -4.943 12.186 1.00 92.12 194 GLU A C 1
ATOM 1539 O O . GLU A 1 194 ? 11.107 -6.145 12.399 1.00 92.12 194 GLU A O 1
ATOM 1544 N N . ARG A 1 195 ? 10.230 -4.120 12.037 1.00 91.31 195 ARG A N 1
ATOM 1545 C CA . ARG A 1 195 ? 8.826 -4.542 12.091 1.00 91.31 195 ARG A CA 1
ATOM 1546 C C . ARG A 1 195 ? 8.157 -4.586 10.728 1.00 91.31 195 ARG A C 1
ATOM 1548 O O . ARG A 1 195 ? 7.006 -4.992 10.679 1.00 91.31 195 ARG A O 1
ATOM 1555 N N . VAL A 1 196 ? 8.828 -4.231 9.636 1.00 92.69 196 VAL A N 1
ATOM 1556 C CA . VAL A 1 196 ? 8.203 -4.140 8.306 1.00 92.69 196 VAL A CA 1
ATOM 1557 C C . VAL A 1 196 ? 8.634 -5.303 7.414 1.00 92.69 196 VAL A C 1
ATOM 1559 O O . VAL A 1 196 ? 9.782 -5.734 7.469 1.00 92.69 196 VAL A O 1
ATOM 1562 N N . ARG A 1 197 ? 7.699 -5.841 6.621 1.00 93.25 197 ARG A N 1
ATOM 1563 C CA . ARG A 1 197 ? 7.957 -6.838 5.564 1.00 93.25 197 ARG A CA 1
ATOM 1564 C C . ARG A 1 197 ? 7.962 -6.192 4.180 1.00 93.25 197 ARG A C 1
ATOM 1566 O O . ARG A 1 197 ? 8.763 -6.594 3.349 1.00 93.25 197 ARG A O 1
ATOM 1573 N N . ALA A 1 198 ? 7.102 -5.201 3.944 1.00 96.00 198 ALA A N 1
ATOM 1574 C CA . ALA A 1 198 ? 7.066 -4.421 2.709 1.00 96.00 198 ALA A CA 1
ATOM 1575 C C . ALA A 1 198 ? 6.304 -3.101 2.912 1.00 96.00 198 ALA A C 1
ATOM 1577 O O . ALA A 1 198 ? 5.536 -2.968 3.871 1.00 96.00 198 ALA A O 1
ATOM 1578 N N . TRP A 1 199 ? 6.485 -2.130 2.016 1.00 96.12 199 TRP A N 1
ATOM 1579 C CA . TRP A 1 199 ? 5.696 -0.893 2.030 1.00 96.12 199 TRP A CA 1
ATOM 1580 C C . TRP A 1 199 ? 5.355 -0.397 0.621 1.00 96.12 199 TRP A C 1
ATOM 1582 O O . TRP A 1 199 ? 6.119 -0.579 -0.319 1.00 96.12 199 TRP A O 1
ATOM 1592 N N . GLY A 1 200 ? 4.207 0.252 0.470 1.00 94.44 200 GLY A N 1
ATOM 1593 C CA . GLY A 1 200 ? 3.758 0.830 -0.785 1.00 94.44 200 GLY A CA 1
ATOM 1594 C C . GLY A 1 200 ? 3.253 2.255 -0.611 1.00 94.44 200 GLY A C 1
ATOM 1595 O O . GLY A 1 200 ? 2.656 2.597 0.411 1.00 94.44 200 GLY A O 1
ATOM 1596 N N . ALA A 1 201 ? 3.478 3.084 -1.620 1.00 91.38 201 ALA A N 1
ATOM 1597 C CA . ALA A 1 201 ? 2.990 4.450 -1.672 1.00 91.38 201 ALA A CA 1
ATOM 1598 C C . ALA A 1 201 ? 2.428 4.778 -3.058 1.00 91.38 201 ALA A C 1
ATOM 1600 O O . ALA A 1 201 ? 3.026 4.440 -4.083 1.00 91.38 201 ALA A O 1
ATOM 1601 N N . HIS A 1 202 ? 1.291 5.466 -3.071 1.00 87.25 202 HIS A N 1
ATOM 1602 C CA . HIS A 1 202 ? 0.712 6.067 -4.265 1.00 87.25 202 HIS A CA 1
ATOM 1603 C C . HIS A 1 202 ? 0.627 7.586 -4.108 1.00 87.25 202 HIS A C 1
ATOM 1605 O O . HIS A 1 202 ? 0.189 8.053 -3.057 1.00 87.25 202 HIS A O 1
ATOM 1611 N N . ASP A 1 203 ? 1.041 8.346 -5.125 1.00 82.25 203 ASP A N 1
ATOM 1612 C CA . ASP A 1 203 ? 0.968 9.820 -5.161 1.00 82.25 203 ASP A CA 1
ATOM 1613 C C . ASP A 1 203 ? 1.555 10.518 -3.921 1.00 82.25 203 ASP A C 1
ATOM 1615 O O . ASP A 1 203 ? 1.090 11.560 -3.456 1.00 82.25 203 ASP A O 1
ATOM 1619 N N . CYS A 1 204 ? 2.612 9.933 -3.362 1.00 80.75 204 CYS A N 1
ATOM 1620 C CA . CYS A 1 204 ? 3.305 10.476 -2.205 1.00 80.75 204 CYS A CA 1
ATOM 1621 C C . CYS A 1 204 ? 4.200 11.662 -2.591 1.00 80.75 204 CYS A C 1
ATOM 1623 O O . CYS A 1 204 ? 4.916 11.628 -3.591 1.00 80.75 204 CYS A O 1
ATOM 1625 N N . THR A 1 205 ? 4.204 12.699 -1.752 1.00 75.00 205 THR A N 1
ATOM 1626 C CA . THR A 1 205 ? 5.011 13.911 -1.953 1.00 75.00 205 THR A CA 1
ATOM 1627 C C . THR A 1 205 ? 6.251 13.974 -1.060 1.00 75.00 205 THR A C 1
ATOM 1629 O O . THR A 1 205 ? 7.067 14.876 -1.228 1.00 75.00 205 THR A O 1
ATOM 1632 N N . GLY A 1 206 ? 6.401 13.052 -0.103 1.00 81.25 206 GLY A N 1
ATOM 1633 C CA . GLY A 1 206 ? 7.466 13.074 0.899 1.00 81.25 206 GLY A CA 1
ATOM 1634 C C . GLY A 1 206 ? 8.095 11.701 1.110 1.00 81.25 206 GLY A C 1
ATOM 1635 O O . GLY A 1 206 ? 7.444 10.774 1.589 1.00 81.25 206 GLY A O 1
ATOM 1636 N N . TYR A 1 207 ? 9.387 11.592 0.807 1.00 87.56 207 TYR A N 1
ATOM 1637 C CA . TYR A 1 207 ? 10.192 10.413 1.115 1.00 87.56 207 TYR A CA 1
ATOM 1638 C C . TYR A 1 207 ? 11.200 10.739 2.214 1.00 87.56 207 TYR A C 1
ATOM 1640 O O . TYR A 1 207 ? 11.745 11.841 2.284 1.00 87.56 207 TYR A O 1
ATOM 1648 N N . SER A 1 208 ? 11.450 9.770 3.085 1.00 84.62 208 SER A N 1
ATOM 1649 C CA . SER A 1 208 ? 12.503 9.840 4.088 1.00 84.62 208 SER A CA 1
ATOM 1650 C C . SER A 1 208 ? 13.864 10.015 3.414 1.00 84.62 208 SER A C 1
ATOM 1652 O O . SER A 1 208 ? 14.222 9.250 2.521 1.00 84.62 208 SER A O 1
ATOM 1654 N N . GLY A 1 209 ? 14.649 10.983 3.891 1.00 82.75 209 GLY A N 1
ATOM 1655 C CA . GLY A 1 209 ? 16.054 11.150 3.504 1.00 82.75 209 GLY A CA 1
ATOM 1656 C C . GLY A 1 209 ? 17.016 10.199 4.227 1.00 82.75 209 GLY A C 1
ATOM 1657 O O . GLY A 1 209 ? 18.223 10.278 4.016 1.00 82.75 209 GLY A O 1
ATOM 1658 N N . LYS A 1 210 ? 16.514 9.324 5.111 1.00 85.62 210 LYS A N 1
ATOM 1659 C CA . LYS A 1 210 ? 17.343 8.329 5.808 1.00 85.62 210 LYS A CA 1
ATOM 1660 C C . LYS A 1 210 ? 17.822 7.273 4.803 1.00 85.62 210 LYS A C 1
ATOM 1662 O O . LYS A 1 210 ? 17.039 6.796 3.987 1.00 85.62 210 LYS A O 1
ATOM 1667 N N . SER A 1 211 ? 19.088 6.876 4.882 1.00 82.38 211 SER A N 1
ATOM 1668 C CA . SER A 1 211 ? 19.629 5.765 4.093 1.00 82.38 211 SER A CA 1
ATOM 1669 C C . SER A 1 211 ? 19.366 4.421 4.781 1.00 82.38 211 SER A C 1
ATOM 1671 O O . SER A 1 211 ? 19.245 4.342 6.004 1.00 82.38 211 SER A O 1
ATOM 1673 N N . MET A 1 212 ? 19.260 3.346 3.997 1.00 86.19 212 MET A N 1
ATOM 1674 C CA . MET A 1 212 ? 19.124 1.985 4.519 1.00 86.19 212 MET A CA 1
ATOM 1675 C C . MET A 1 212 ? 19.861 1.000 3.619 1.00 86.19 212 MET A C 1
ATOM 1677 O O . MET A 1 212 ? 19.782 1.115 2.404 1.00 86.19 212 MET A O 1
ATOM 1681 N N . ARG A 1 213 ? 20.558 0.026 4.210 1.00 86.19 213 ARG A N 1
ATOM 1682 C CA . ARG A 1 213 ? 21.218 -1.065 3.482 1.00 86.19 213 ARG A CA 1
ATOM 1683 C C . ARG A 1 213 ? 20.267 -2.252 3.348 1.00 86.19 213 ARG A C 1
ATOM 1685 O O . ARG A 1 213 ? 19.650 -2.633 4.337 1.00 86.19 213 ARG A O 1
ATOM 1692 N N . ASN A 1 214 ? 20.202 -2.850 2.159 1.00 86.94 214 ASN A N 1
ATOM 1693 C CA . ASN A 1 214 ? 19.270 -3.924 1.802 1.00 86.94 214 ASN A CA 1
ATOM 1694 C C . ASN A 1 214 ? 17.809 -3.620 2.198 1.00 86.94 214 ASN A C 1
ATOM 1696 O O . ASN A 1 214 ? 17.232 -4.352 3.008 1.00 86.94 214 ASN A O 1
ATOM 1700 N N . PRO A 1 215 ? 17.212 -2.530 1.679 1.00 93.12 215 PRO A N 1
ATOM 1701 C CA . PRO A 1 215 ? 15.824 -2.209 1.973 1.00 93.12 215 PRO A CA 1
ATOM 1702 C C . PRO A 1 215 ? 14.837 -3.334 1.603 1.00 93.12 215 PRO A C 1
ATOM 1704 O O . PRO A 1 215 ? 15.071 -4.117 0.681 1.00 93.12 215 PRO A O 1
ATOM 1707 N N . PHE A 1 216 ? 13.703 -3.383 2.304 1.00 95.06 216 PHE A N 1
ATOM 1708 C CA . PHE A 1 216 ? 12.619 -4.336 2.062 1.00 95.06 216 PHE A CA 1
ATOM 1709 C C . PHE A 1 216 ? 11.908 -4.065 0.722 1.00 95.06 216 PHE A C 1
ATOM 1711 O O . PHE A 1 216 ? 12.099 -3.012 0.119 1.00 95.06 216 PHE A O 1
ATOM 1718 N N . PRO A 1 217 ? 11.080 -4.993 0.218 1.00 97.19 217 PRO A N 1
ATOM 1719 C CA . PRO A 1 217 ? 10.282 -4.742 -0.972 1.00 97.19 217 PRO A CA 1
ATOM 1720 C C . PRO A 1 217 ? 9.434 -3.468 -0.862 1.00 97.19 217 PRO A C 1
ATOM 1722 O O . PRO A 1 217 ? 8.774 -3.228 0.156 1.00 97.19 217 PRO A O 1
ATOM 1725 N N . ALA A 1 218 ? 9.432 -2.682 -1.938 1.00 97.75 218 ALA A N 1
ATOM 1726 C CA . ALA A 1 218 ? 8.696 -1.430 -2.027 1.00 97.75 218 ALA A CA 1
ATOM 1727 C C . ALA A 1 218 ? 7.867 -1.320 -3.314 1.00 97.75 218 ALA A C 1
ATOM 1729 O O . ALA A 1 218 ? 8.273 -1.805 -4.373 1.00 97.75 218 ALA A O 1
ATOM 1730 N N . LEU A 1 219 ? 6.732 -0.628 -3.225 1.00 97.44 219 LEU A N 1
ATOM 1731 C CA . LEU A 1 219 ? 5.922 -0.214 -4.370 1.00 97.44 219 LEU A CA 1
ATOM 1732 C C . LEU A 1 219 ? 5.783 1.308 -4.374 1.00 97.44 219 LEU A C 1
ATOM 1734 O O . LEU A 1 219 ? 5.287 1.890 -3.413 1.00 97.44 219 LEU A O 1
ATOM 1738 N N . VAL A 1 220 ? 6.168 1.955 -5.467 1.00 94.75 220 VAL A N 1
ATOM 1739 C CA . VAL A 1 220 ? 5.944 3.387 -5.673 1.00 94.75 220 VAL A CA 1
ATOM 1740 C C . VAL A 1 220 ? 5.134 3.572 -6.943 1.00 94.75 220 VAL A C 1
ATOM 1742 O O . VAL A 1 220 ? 5.541 3.169 -8.028 1.00 94.75 220 VAL A O 1
ATOM 1745 N N . THR A 1 221 ? 3.961 4.172 -6.807 1.00 91.50 221 THR A N 1
ATOM 1746 C CA . THR A 1 221 ? 3.080 4.445 -7.943 1.00 91.50 221 THR A CA 1
ATOM 1747 C C . THR A 1 221 ? 2.654 5.900 -7.954 1.00 91.50 221 THR A C 1
ATOM 1749 O O . THR A 1 221 ? 2.589 6.537 -6.901 1.00 91.50 221 THR A O 1
ATOM 1752 N N . ARG A 1 222 ? 2.368 6.433 -9.139 1.00 85.94 222 ARG A N 1
ATOM 1753 C CA . ARG A 1 222 ? 1.973 7.834 -9.298 1.00 85.94 222 ARG A CA 1
ATOM 1754 C C . ARG A 1 222 ? 1.032 8.023 -10.485 1.00 85.94 222 ARG A C 1
ATOM 1756 O O . ARG A 1 222 ? 1.186 7.309 -11.474 1.00 85.94 222 ARG A O 1
ATOM 1763 N N . GLY A 1 223 ? 0.092 8.957 -10.388 1.00 80.12 223 GLY A N 1
ATOM 1764 C CA . GLY A 1 223 ? -0.675 9.495 -11.519 1.00 80.12 223 GLY A CA 1
ATOM 1765 C C . GLY A 1 223 ? -0.001 10.712 -12.177 1.00 80.12 223 GLY A C 1
ATOM 1766 O O . GLY A 1 223 ? 1.192 10.964 -11.998 1.00 80.12 223 GLY A O 1
ATOM 1767 N N . ASP A 1 224 ? -0.774 11.533 -12.884 1.00 68.50 224 ASP A N 1
ATOM 1768 C CA . ASP A 1 224 ? -0.357 12.771 -13.573 1.00 68.50 224 ASP A CA 1
ATOM 1769 C C . ASP A 1 224 ? -0.144 13.968 -12.628 1.00 68.50 224 ASP A C 1
ATOM 1771 O O . ASP A 1 224 ? -0.412 15.130 -12.948 1.00 68.50 224 ASP A O 1
ATOM 1775 N N . GLY A 1 225 ? 0.312 13.695 -11.408 1.00 61.28 225 GLY A N 1
ATOM 1776 C CA . GLY A 1 225 ? 0.551 14.709 -10.393 1.00 61.28 225 GLY A CA 1
ATOM 1777 C C . GLY A 1 225 ? 1.646 15.723 -10.761 1.00 61.28 225 GLY A C 1
ATOM 1778 O O . GLY A 1 225 ? 2.296 15.677 -11.803 1.00 61.28 225 GLY A O 1
ATOM 1779 N N . ASN A 1 226 ? 1.876 16.663 -9.843 1.00 60.06 226 ASN A N 1
ATOM 1780 C CA . ASN A 1 226 ? 2.816 17.770 -10.008 1.00 60.06 226 ASN A CA 1
ATOM 1781 C C . ASN A 1 226 ? 4.229 17.302 -10.430 1.00 60.06 226 ASN A C 1
ATOM 1783 O O . ASN A 1 226 ? 4.950 16.683 -9.641 1.00 60.06 226 ASN A O 1
ATOM 1787 N N . ARG A 1 227 ? 4.640 17.649 -11.661 1.00 61.72 227 ARG A N 1
ATOM 1788 C CA . ARG A 1 227 ? 5.937 17.265 -12.254 1.00 61.72 227 ARG A CA 1
ATOM 1789 C C . ARG A 1 227 ? 7.139 17.727 -11.424 1.00 61.72 227 ARG A C 1
ATOM 1791 O O . ARG A 1 227 ? 8.175 17.072 -11.470 1.00 61.72 227 ARG A O 1
ATOM 1798 N N . SER A 1 228 ? 7.004 18.781 -10.613 1.00 59.44 228 SER A N 1
ATOM 1799 C CA . SER A 1 228 ? 8.093 19.264 -9.748 1.00 59.44 228 SER A CA 1
ATOM 1800 C C . SER A 1 228 ? 8.497 18.276 -8.644 1.00 59.44 228 SER A C 1
ATOM 1802 O O . SER A 1 228 ? 9.577 18.395 -8.074 1.00 59.44 228 SER A O 1
ATOM 1804 N N . LEU A 1 229 ? 7.671 17.263 -8.362 1.00 65.88 229 LEU A N 1
ATOM 1805 C CA . LEU A 1 229 ? 7.959 16.216 -7.378 1.00 65.88 229 LEU A CA 1
ATOM 1806 C C . LEU A 1 229 ? 8.623 14.974 -7.992 1.00 65.88 229 LEU A C 1
ATOM 1808 O O . LEU A 1 229 ? 8.810 13.978 -7.290 1.00 65.88 229 LEU A O 1
ATOM 1812 N N . LEU A 1 230 ? 8.903 14.963 -9.302 1.00 73.44 230 LEU A N 1
ATOM 1813 C CA . LEU A 1 230 ? 9.482 13.802 -9.992 1.00 73.44 230 LEU A CA 1
ATOM 1814 C C . LEU A 1 230 ? 10.960 13.610 -9.657 1.00 73.44 230 LEU A C 1
ATOM 1816 O O . LEU A 1 230 ? 11.397 12.477 -9.488 1.00 73.44 230 LEU A O 1
ATOM 1820 N N . GLU A 1 231 ? 11.721 14.693 -9.493 1.00 81.50 231 GLU A N 1
ATOM 1821 C CA . GLU A 1 231 ? 13.153 14.586 -9.201 1.00 81.50 231 GLU A CA 1
ATOM 1822 C C . GLU A 1 231 ? 13.428 13.981 -7.824 1.00 81.50 231 GLU A C 1
ATOM 1824 O O . GLU A 1 231 ? 14.280 13.106 -7.691 1.00 81.50 231 GLU A O 1
ATOM 1829 N N . ALA A 1 232 ? 12.710 14.428 -6.791 1.00 83.19 232 ALA A N 1
ATOM 1830 C CA . ALA A 1 232 ? 12.893 13.916 -5.435 1.00 83.19 232 ALA A CA 1
ATOM 1831 C C . ALA A 1 2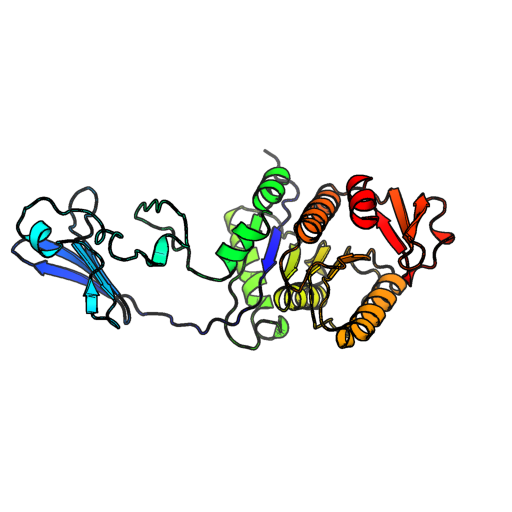32 ? 12.514 12.430 -5.338 1.00 83.19 232 ALA A C 1
ATOM 1833 O O . ALA A 1 232 ? 13.235 11.648 -4.721 1.00 83.19 232 ALA A O 1
ATOM 1834 N N . GLU A 1 233 ? 11.419 12.031 -5.994 1.00 87.81 233 GLU A N 1
ATOM 1835 C CA . GLU A 1 233 ? 11.030 10.624 -6.109 1.00 87.81 233 GLU A CA 1
ATOM 1836 C C . GLU A 1 233 ? 12.084 9.817 -6.873 1.00 87.81 233 GLU A C 1
ATOM 1838 O O . GLU A 1 233 ? 12.491 8.760 -6.400 1.00 87.81 233 GLU A O 1
ATOM 1843 N N . GLN A 1 234 ? 12.576 10.323 -8.009 1.00 88.94 234 GLN A N 1
ATOM 1844 C CA . GLN A 1 234 ? 13.605 9.643 -8.793 1.00 88.94 234 GLN A CA 1
ATOM 1845 C C . GLN A 1 234 ? 14.875 9.426 -7.966 1.00 88.94 234 GLN A C 1
ATOM 1847 O O . GLN A 1 234 ? 15.379 8.308 -7.906 1.00 88.94 234 GLN A O 1
ATOM 1852 N N . ARG A 1 235 ? 15.365 10.465 -7.276 1.00 90.50 235 ARG A N 1
ATOM 1853 C CA . ARG A 1 235 ? 16.541 10.359 -6.396 1.00 90.50 235 ARG A CA 1
ATOM 1854 C C . ARG A 1 235 ? 16.321 9.323 -5.296 1.00 90.50 235 ARG A C 1
ATOM 1856 O O . ARG A 1 235 ? 17.221 8.534 -5.016 1.00 90.50 235 ARG A O 1
ATOM 1863 N N . PHE A 1 236 ? 15.126 9.296 -4.703 1.00 93.12 236 PHE A N 1
ATOM 1864 C CA . PHE A 1 236 ? 14.768 8.284 -3.714 1.00 93.12 236 PHE A CA 1
ATOM 1865 C C . PHE A 1 236 ? 14.791 6.870 -4.311 1.00 93.12 236 PHE A C 1
ATOM 1867 O O . PHE A 1 236 ? 15.420 5.988 -3.734 1.00 93.12 236 PHE A O 1
ATOM 1874 N N . ILE A 1 237 ? 14.155 6.648 -5.466 1.00 93.69 237 ILE A N 1
ATOM 1875 C CA . ILE A 1 237 ? 14.067 5.334 -6.123 1.00 93.69 237 ILE A CA 1
ATOM 1876 C C . ILE A 1 237 ? 15.450 4.805 -6.500 1.00 93.69 237 ILE A C 1
ATOM 1878 O O . ILE A 1 237 ? 15.769 3.659 -6.175 1.00 93.69 237 ILE A O 1
ATOM 1882 N N . VAL A 1 238 ? 16.276 5.646 -7.128 1.00 93.19 238 VAL A N 1
ATOM 1883 C CA . VAL A 1 238 ? 17.662 5.317 -7.484 1.00 93.19 238 VAL A CA 1
ATOM 1884 C C . VAL A 1 238 ? 18.431 4.919 -6.226 1.00 93.19 238 VAL A C 1
ATOM 1886 O O . VAL A 1 238 ? 18.968 3.818 -6.159 1.00 93.19 238 VAL A O 1
ATOM 1889 N N . GLY A 1 239 ? 18.403 5.752 -5.179 1.00 94.50 239 GLY A N 1
ATOM 1890 C CA . GLY A 1 239 ? 19.080 5.450 -3.915 1.00 94.50 239 GLY A CA 1
ATOM 1891 C C . GLY A 1 239 ? 18.587 4.157 -3.254 1.00 94.50 239 GLY A C 1
ATOM 1892 O O . GLY A 1 239 ? 19.392 3.369 -2.759 1.00 94.50 239 GLY A O 1
ATOM 1893 N N . TYR A 1 240 ? 17.277 3.901 -3.286 1.00 95.69 240 TYR A N 1
ATOM 1894 C CA . TYR A 1 240 ? 16.661 2.705 -2.709 1.00 95.69 240 TYR A CA 1
ATOM 1895 C C . TYR A 1 240 ? 17.121 1.424 -3.412 1.00 95.69 240 TYR A C 1
ATOM 1897 O O . TYR A 1 240 ? 17.493 0.448 -2.756 1.00 95.69 240 TYR A O 1
ATOM 1905 N N . ARG A 1 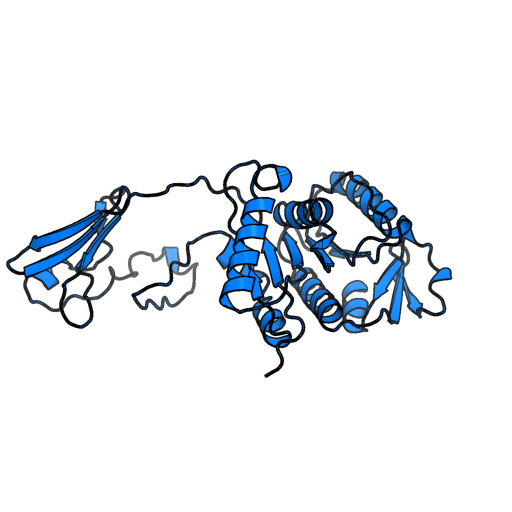241 ? 17.126 1.430 -4.749 1.00 95.69 241 ARG A N 1
ATOM 1906 C CA . ARG A 1 241 ? 17.554 0.293 -5.573 1.00 95.69 241 ARG A CA 1
ATOM 1907 C C . ARG A 1 241 ? 19.060 0.072 -5.492 1.00 95.69 241 ARG A C 1
ATOM 1909 O O . ARG A 1 241 ? 19.490 -1.059 -5.269 1.00 95.69 241 ARG A O 1
ATOM 1916 N N . SER A 1 242 ? 19.860 1.135 -5.572 1.00 93.94 242 SER A N 1
ATOM 1917 C CA . SER A 1 242 ? 21.322 1.056 -5.451 1.00 93.94 242 SER A CA 1
ATOM 1918 C C . SER A 1 242 ? 21.776 0.558 -4.076 1.00 93.94 242 SER A C 1
ATOM 1920 O O . SER A 1 242 ? 22.822 -0.075 -3.962 1.00 93.94 242 SER A O 1
ATOM 1922 N N . ALA A 1 243 ? 20.964 0.749 -3.033 1.00 94.25 243 ALA A N 1
ATOM 1923 C CA . ALA A 1 243 ? 21.204 0.170 -1.715 1.00 94.25 243 ALA A CA 1
ATOM 1924 C C . ALA A 1 243 ? 20.801 -1.318 -1.582 1.00 94.25 243 ALA A C 1
ATOM 1926 O O . ALA A 1 243 ? 20.877 -1.877 -0.484 1.00 94.25 243 ALA A O 1
ATOM 1927 N N . GLY A 1 244 ? 20.376 -1.959 -2.677 1.00 93.88 244 GLY A N 1
ATOM 1928 C CA . GLY A 1 244 ? 19.976 -3.368 -2.742 1.00 93.88 244 GLY A CA 1
ATOM 1929 C C . GLY A 1 244 ? 18.471 -3.616 -2.596 1.00 93.88 244 GLY A C 1
ATOM 1930 O O . GLY A 1 244 ? 18.065 -4.767 -2.445 1.00 93.88 244 GLY A O 1
ATOM 1931 N N . GLY A 1 245 ? 17.644 -2.567 -2.609 1.00 94.31 245 GLY A N 1
ATOM 1932 C CA . GLY A 1 245 ? 16.200 -2.670 -2.407 1.00 94.31 245 GLY A CA 1
ATOM 1933 C C . GLY A 1 245 ? 15.451 -3.173 -3.642 1.00 94.31 245 GLY A C 1
ATOM 1934 O O . GLY A 1 245 ? 15.778 -2.824 -4.776 1.00 94.31 245 GLY A O 1
ATOM 1935 N N . SER A 1 246 ? 14.396 -3.962 -3.421 1.00 95.25 246 SER A N 1
ATOM 1936 C CA . SER A 1 246 ? 13.490 -4.444 -4.475 1.00 95.25 246 SER A CA 1
ATOM 1937 C C . SER A 1 246 ? 12.298 -3.488 -4.617 1.00 95.25 246 SER A C 1
ATOM 1939 O O . SER A 1 246 ? 11.298 -3.641 -3.917 1.00 95.25 246 SER A O 1
ATOM 1941 N N . LEU A 1 247 ? 12.410 -2.468 -5.477 1.00 97.38 247 LEU A N 1
ATOM 1942 C CA . LEU A 1 247 ? 11.378 -1.434 -5.649 1.00 97.38 247 LEU A CA 1
ATOM 1943 C C . LEU A 1 247 ? 10.730 -1.501 -7.035 1.00 97.38 247 LEU A C 1
ATOM 1945 O O . LEU A 1 247 ? 11.396 -1.291 -8.051 1.00 97.38 247 LEU A O 1
ATOM 1949 N N . LEU A 1 248 ? 9.417 -1.739 -7.058 1.00 97.88 248 LEU A N 1
ATOM 1950 C CA . LEU A 1 248 ? 8.574 -1.623 -8.247 1.00 97.88 248 LEU A CA 1
ATOM 1951 C C . LEU A 1 248 ? 8.046 -0.193 -8.369 1.00 97.88 248 LEU A C 1
ATOM 1953 O O . LEU A 1 248 ? 7.426 0.319 -7.436 1.00 97.88 248 LEU A O 1
ATOM 1957 N N . ARG A 1 249 ? 8.295 0.445 -9.513 1.00 94.94 249 ARG A N 1
ATOM 1958 C CA . ARG A 1 249 ? 7.811 1.781 -9.848 1.00 94.94 249 ARG A CA 1
ATOM 1959 C C . ARG A 1 249 ? 6.825 1.705 -11.009 1.00 94.94 249 ARG A C 1
ATOM 1961 O O . ARG A 1 249 ? 7.112 1.042 -11.997 1.00 94.94 249 ARG A O 1
ATOM 1968 N N . LYS A 1 250 ? 5.706 2.432 -10.943 1.00 92.00 250 LYS A N 1
ATOM 1969 C CA . LYS A 1 250 ? 4.846 2.665 -12.115 1.00 92.00 250 LYS A CA 1
ATOM 1970 C C . LYS A 1 250 ? 4.209 4.052 -12.094 1.00 92.00 250 LYS A C 1
ATOM 1972 O O . LYS A 1 250 ? 3.525 4.411 -11.137 1.00 92.00 250 LYS A O 1
ATOM 1977 N N . ASN A 1 251 ? 4.384 4.785 -13.188 1.00 88.12 251 ASN A N 1
ATOM 1978 C CA . ASN A 1 251 ? 3.604 5.982 -13.483 1.00 88.12 251 ASN A CA 1
ATOM 1979 C C . ASN A 1 251 ? 2.368 5.577 -14.297 1.00 88.12 251 ASN A C 1
ATOM 1981 O O . ASN A 1 251 ? 2.481 4.732 -15.185 1.00 88.12 251 ASN A O 1
ATOM 1985 N N . PHE A 1 252 ? 1.217 6.174 -14.005 1.00 82.88 252 PHE A N 1
ATOM 1986 C CA . PHE A 1 252 ? -0.056 5.966 -14.696 1.00 82.88 252 PHE A CA 1
ATOM 1987 C C . PHE A 1 252 ? -0.450 7.254 -15.436 1.00 82.88 252 PHE A C 1
ATOM 1989 O O . PHE A 1 252 ? -1.137 8.090 -14.848 1.00 82.88 252 PHE A O 1
ATOM 1996 N N . PRO A 1 253 ? -0.011 7.434 -16.699 1.00 71.19 253 PRO A N 1
ATOM 1997 C CA . PRO A 1 253 ? -0.360 8.604 -17.491 1.00 71.19 253 PRO A CA 1
ATOM 1998 C C . PRO A 1 253 ? -1.871 8.689 -17.725 1.00 71.19 253 PRO A C 1
ATOM 2000 O O . PRO A 1 253 ? -2.527 7.671 -17.937 1.00 71.19 253 PRO A O 1
ATOM 2003 N N . GLY A 1 254 ? -2.438 9.886 -17.711 1.00 64.12 254 GLY A N 1
ATOM 2004 C CA . GLY A 1 254 ? -3.868 10.148 -17.907 1.00 64.12 254 GLY A CA 1
ATOM 2005 C C . GLY A 1 254 ? -4.746 9.877 -16.680 1.00 64.12 254 GLY A C 1
ATOM 2006 O O . GLY A 1 254 ? -5.897 10.316 -16.639 1.00 64.12 254 GLY A O 1
ATOM 2007 N N . ALA A 1 255 ? -4.233 9.177 -15.665 1.00 59.50 255 ALA A N 1
ATOM 2008 C CA . ALA A 1 255 ? -4.887 9.072 -14.370 1.00 59.50 255 ALA A CA 1
ATOM 2009 C C . ALA A 1 255 ? -4.490 10.319 -13.577 1.00 59.50 255 ALA A C 1
ATOM 2011 O O . ALA A 1 255 ? -3.315 10.485 -13.271 1.00 59.50 255 ALA A O 1
ATOM 2012 N N . GLY A 1 256 ? -5.420 11.234 -13.284 1.00 57.66 256 GLY A N 1
ATOM 2013 C CA . GLY A 1 256 ? -5.140 12.394 -12.424 1.00 57.66 256 GLY A CA 1
ATOM 2014 C C . GLY A 1 256 ? -4.646 11.986 -11.023 1.00 57.66 256 GLY A C 1
ATOM 2015 O O . GLY A 1 256 ? -4.238 10.857 -10.786 1.00 57.66 256 GLY A O 1
ATOM 2016 N N . ARG A 1 257 ? -4.743 12.874 -10.025 1.00 52.31 257 ARG A N 1
ATOM 2017 C CA . ARG A 1 257 ? -4.430 12.475 -8.633 1.00 52.31 257 ARG A CA 1
ATOM 2018 C C . ARG A 1 257 ? -5.373 11.397 -8.079 1.00 52.31 257 ARG A C 1
ATOM 2020 O O . ARG A 1 257 ? -5.117 10.852 -7.016 1.00 52.31 257 ARG A O 1
ATOM 2027 N N . ASP A 1 258 ? -6.488 11.118 -8.743 1.00 50.53 258 ASP A N 1
ATOM 2028 C CA . ASP A 1 258 ? -7.477 10.165 -8.255 1.00 50.53 258 ASP A CA 1
ATOM 2029 C C . ASP A 1 258 ? -7.143 8.703 -8.571 1.00 50.53 258 ASP A C 1
ATOM 2031 O O . ASP A 1 258 ? -6.352 8.358 -9.444 1.00 50.53 258 ASP A O 1
ATOM 2035 N N . TRP A 1 259 ? -7.804 7.843 -7.804 1.00 57.59 259 TRP A N 1
ATOM 2036 C CA . TRP A 1 259 ? -7.701 6.394 -7.748 1.00 57.59 259 TRP A CA 1
ATOM 2037 C C . TRP A 1 259 ? -7.919 5.732 -9.117 1.00 57.59 259 TRP A C 1
ATOM 2039 O O . TRP A 1 259 ? -9.014 5.265 -9.428 1.00 57.59 259 TRP A O 1
ATOM 2049 N N . GLY A 1 260 ? -6.873 5.646 -9.936 1.00 62.25 260 GLY A N 1
ATOM 2050 C CA . GLY A 1 260 ? -6.904 4.816 -11.136 1.00 62.25 260 GLY A CA 1
ATOM 2051 C C . GLY A 1 260 ? -7.105 3.345 -10.758 1.00 62.25 260 GLY A C 1
ATOM 2052 O O . GLY A 1 260 ? -6.400 2.818 -9.894 1.00 62.25 260 GLY A O 1
ATOM 2053 N N . THR A 1 261 ? -8.039 2.649 -11.412 1.00 68.94 261 THR A N 1
ATOM 2054 C CA . THR A 1 261 ? -8.275 1.204 -11.209 1.00 68.94 261 THR A CA 1
ATOM 2055 C C . THR A 1 261 ? -6.980 0.392 -11.319 1.00 68.94 261 THR A C 1
ATOM 2057 O O . THR A 1 261 ? -6.764 -0.521 -10.522 1.00 68.94 261 THR A O 1
ATOM 2060 N N . GLY A 1 262 ? -6.080 0.797 -12.222 1.00 83.62 262 GLY A N 1
ATOM 2061 C CA . GLY A 1 262 ? -4.780 0.165 -12.432 1.00 83.62 262 GLY A CA 1
ATOM 2062 C C . GLY A 1 262 ? -3.795 0.295 -11.264 1.00 83.62 262 GLY A C 1
ATOM 2063 O O . GLY A 1 262 ? -3.082 -0.663 -10.978 1.00 83.62 262 GLY A O 1
ATOM 2064 N N . SER A 1 263 ? -3.752 1.417 -10.534 1.00 86.31 263 SER A N 1
ATOM 2065 C CA . SER A 1 263 ? -2.775 1.587 -9.441 1.00 86.31 263 SER A CA 1
ATOM 2066 C C . SER A 1 263 ? -3.121 0.728 -8.226 1.00 86.31 263 SER A C 1
ATOM 2068 O O . SER A 1 263 ? -2.244 0.094 -7.634 1.00 86.31 263 SER A O 1
ATOM 2070 N N . LEU A 1 264 ? -4.411 0.634 -7.897 1.00 86.00 264 LEU A N 1
ATOM 2071 C CA . LEU A 1 264 ? -4.898 -0.277 -6.866 1.00 86.00 264 LEU A CA 1
ATOM 2072 C C . LEU A 1 264 ? -4.809 -1.742 -7.285 1.00 86.00 264 LEU A C 1
ATOM 2074 O O . LEU A 1 264 ? -4.503 -2.591 -6.450 1.00 86.00 264 LEU A O 1
ATOM 2078 N N . GLU A 1 265 ? -5.096 -2.059 -8.547 1.00 90.56 265 GLU A N 1
ATOM 2079 C CA . GLU A 1 265 ? -4.916 -3.415 -9.062 1.00 90.56 265 GLU A CA 1
ATOM 2080 C C . GLU A 1 265 ? -3.453 -3.849 -8.943 1.00 90.56 265 GLU A C 1
ATOM 2082 O O . GLU A 1 265 ? -3.179 -4.915 -8.391 1.00 90.56 265 GLU A O 1
ATOM 2087 N N . LEU A 1 266 ? -2.515 -2.979 -9.331 1.00 93.81 266 LEU A N 1
ATOM 2088 C CA . LEU A 1 266 ? -1.086 -3.233 -9.184 1.00 93.81 266 LEU A CA 1
ATOM 2089 C C . LEU A 1 266 ? -0.695 -3.403 -7.716 1.00 93.81 266 LEU A C 1
ATOM 2091 O O . LEU A 1 266 ? 0.034 -4.334 -7.385 1.00 93.81 266 LEU A O 1
ATOM 2095 N N . ALA A 1 267 ? -1.209 -2.550 -6.825 1.00 93.06 267 ALA A N 1
ATOM 2096 C CA . ALA A 1 267 ? -0.958 -2.662 -5.393 1.00 93.06 267 ALA A CA 1
ATOM 2097 C C . ALA A 1 267 ? -1.455 -3.990 -4.815 1.00 93.06 267 ALA A C 1
ATOM 2099 O O . ALA A 1 267 ? -0.732 -4.627 -4.051 1.00 93.06 267 ALA A O 1
ATOM 2100 N N . ARG A 1 268 ? -2.655 -4.436 -5.205 1.00 91.81 268 ARG A N 1
ATOM 2101 C CA . ARG A 1 268 ? -3.211 -5.729 -4.788 1.00 91.81 268 ARG A CA 1
ATOM 2102 C C . ARG A 1 268 ? -2.367 -6.892 -5.293 1.00 91.81 268 ARG A C 1
ATOM 2104 O O . ARG A 1 268 ? -2.007 -7.741 -4.490 1.00 91.81 268 ARG A O 1
ATOM 2111 N N . LEU A 1 269 ? -2.017 -6.908 -6.581 1.00 95.69 269 LEU A N 1
ATOM 2112 C CA . LEU A 1 269 ? -1.185 -7.961 -7.176 1.00 95.69 269 LEU A CA 1
ATOM 2113 C C . LEU A 1 269 ? 0.209 -8.018 -6.543 1.00 95.69 269 LEU A C 1
ATOM 2115 O O . LEU A 1 269 ? 0.723 -9.097 -6.263 1.00 95.69 269 LEU A O 1
ATOM 2119 N N . TRP A 1 270 ? 0.815 -6.859 -6.294 1.00 97.44 270 TRP A N 1
ATOM 2120 C CA . TRP A 1 270 ? 2.128 -6.775 -5.668 1.00 97.44 270 TRP A CA 1
ATOM 2121 C C . TRP A 1 270 ? 2.097 -7.220 -4.201 1.00 97.44 270 TRP A C 1
ATOM 2123 O O . TRP A 1 270 ? 2.936 -8.022 -3.796 1.00 97.44 270 TRP A O 1
ATOM 2133 N N . LEU A 1 271 ? 1.118 -6.763 -3.411 1.00 94.25 271 LEU A N 1
ATOM 2134 C CA . LEU A 1 271 ? 0.949 -7.221 -2.028 1.00 94.25 271 LEU A CA 1
ATOM 2135 C C . LEU A 1 271 ? 0.650 -8.727 -1.970 1.00 94.25 271 LEU A C 1
ATOM 2137 O O . LEU A 1 271 ? 1.175 -9.403 -1.093 1.00 94.25 271 LEU A O 1
ATOM 2141 N N . ASP A 1 272 ? -0.141 -9.256 -2.908 1.00 94.62 272 ASP A N 1
ATOM 2142 C CA . ASP A 1 272 ? -0.419 -10.692 -3.032 1.00 94.62 272 ASP A CA 1
ATOM 2143 C C . ASP A 1 272 ? 0.854 -11.503 -3.262 1.00 94.62 272 ASP A C 1
ATOM 2145 O O . ASP A 1 272 ? 1.097 -12.474 -2.548 1.00 94.62 272 ASP A O 1
ATOM 2149 N N . ALA A 1 273 ? 1.705 -11.064 -4.190 1.00 96.69 273 ALA A N 1
ATOM 2150 C CA . ALA A 1 273 ? 2.985 -11.707 -4.456 1.00 96.69 273 ALA A CA 1
ATOM 2151 C C . ALA A 1 273 ? 3.932 -11.651 -3.243 1.00 96.69 273 ALA A C 1
ATOM 2153 O O . ALA A 1 273 ? 4.581 -12.643 -2.920 1.00 96.69 273 ALA A O 1
ATOM 2154 N N . VAL A 1 274 ? 3.981 -10.514 -2.535 1.00 94.00 274 VAL A N 1
ATOM 2155 C CA . VAL A 1 274 ? 4.786 -10.357 -1.311 1.00 94.00 274 VAL A CA 1
ATOM 2156 C C . VAL A 1 274 ? 4.293 -11.278 -0.194 1.00 94.00 274 VAL A C 1
ATOM 2158 O O . VAL A 1 274 ? 5.107 -11.902 0.485 1.00 94.00 274 VAL A O 1
ATOM 2161 N N . LEU A 1 275 ? 2.977 -11.358 0.021 1.00 87.75 275 LEU A N 1
ATOM 2162 C CA . LEU A 1 275 ? 2.373 -12.218 1.044 1.00 87.75 275 LEU A CA 1
ATOM 2163 C C . LEU A 1 275 ? 2.513 -13.704 0.703 1.00 87.75 275 LEU A C 1
ATOM 2165 O O . LEU A 1 275 ? 2.722 -14.511 1.601 1.00 87.75 275 LEU A O 1
ATOM 2169 N N . SER A 1 276 ? 2.467 -14.039 -0.586 1.00 92.81 276 SER A N 1
ATOM 2170 C CA . SER A 1 276 ? 2.689 -15.394 -1.106 1.00 92.81 276 SER A CA 1
ATOM 2171 C C . SER A 1 276 ? 4.170 -15.787 -1.173 1.00 92.81 276 SER A C 1
ATOM 2173 O O . SER A 1 276 ? 4.482 -16.894 -1.606 1.00 92.81 276 SER A O 1
ATOM 2175 N N . GLU A 1 277 ? 5.082 -14.885 -0.791 1.00 93.00 277 GLU A N 1
ATOM 2176 C CA . GLU A 1 277 ? 6.537 -15.073 -0.871 1.00 93.00 277 GLU A CA 1
ATOM 2177 C C . GLU A 1 277 ? 7.014 -15.497 -2.272 1.00 93.00 277 GLU A C 1
ATOM 2179 O O . GLU A 1 277 ? 7.968 -16.266 -2.438 1.00 93.00 277 GLU A O 1
ATOM 2184 N N . GLU A 1 278 ? 6.347 -14.976 -3.30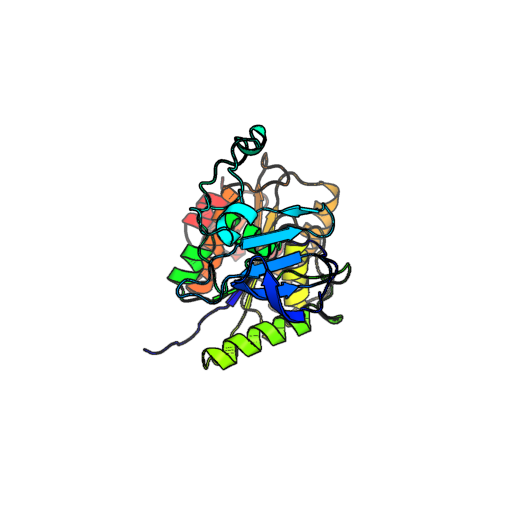5 1.00 96.69 278 GLU A N 1
ATOM 2185 C CA . GLU A 1 278 ? 6.724 -15.225 -4.689 1.00 96.69 278 GLU A CA 1
ATOM 2186 C C . GLU A 1 278 ? 8.149 -14.725 -4.952 1.00 96.69 278 GLU A C 1
ATOM 2188 O O . GLU A 1 278 ? 8.617 -13.712 -4.420 1.00 96.69 278 GLU A O 1
ATOM 2193 N N . ARG A 1 279 ? 8.861 -15.436 -5.826 1.00 96.94 279 ARG A N 1
ATOM 2194 C CA . ARG A 1 279 ? 10.182 -15.012 -6.293 1.00 96.94 279 ARG A CA 1
ATOM 2195 C C . ARG A 1 279 ? 10.027 -14.155 -7.535 1.00 96.94 279 ARG A C 1
ATOM 2197 O O . ARG A 1 279 ? 9.220 -14.471 -8.402 1.00 96.94 279 ARG A O 1
ATOM 2204 N N . VAL A 1 280 ? 10.855 -13.119 -7.646 1.00 97.50 280 VAL A N 1
ATOM 2205 C CA . VAL A 1 280 ? 10.975 -12.337 -8.881 1.00 97.50 280 VAL A CA 1
ATOM 2206 C C . VAL A 1 280 ? 11.335 -13.275 -10.034 1.00 97.50 280 VAL A C 1
ATOM 2208 O O . VAL A 1 280 ? 12.257 -14.079 -9.896 1.00 97.50 280 VAL A O 1
ATOM 2211 N N . GLN A 1 281 ? 10.604 -13.167 -11.142 1.00 97.94 281 GLN A N 1
ATOM 2212 C CA . GLN A 1 281 ? 10.777 -13.969 -12.359 1.00 97.94 281 GLN A CA 1
ATOM 2213 C C . GLN A 1 281 ? 11.425 -13.152 -13.482 1.00 97.94 281 GLN A C 1
ATOM 2215 O O . GLN A 1 281 ? 12.271 -13.651 -14.228 1.00 97.94 281 GLN A O 1
ATOM 2220 N N . GLU A 1 282 ? 11.065 -11.872 -13.571 1.00 98.25 282 GLU A N 1
ATOM 2221 C CA . GLU A 1 282 ? 11.478 -10.963 -14.639 1.00 98.25 282 GLU A CA 1
ATOM 2222 C C . GLU A 1 282 ? 11.796 -9.572 -14.077 1.00 98.25 282 GLU A C 1
ATOM 2224 O O . GLU A 1 282 ? 11.370 -9.215 -12.974 1.00 98.25 282 GLU A O 1
ATOM 2229 N N . TYR A 1 283 ? 12.547 -8.788 -14.848 1.00 98.38 283 TYR A N 1
ATOM 2230 C CA . TYR A 1 283 ? 12.817 -7.383 -14.571 1.00 98.38 283 TYR A CA 1
ATOM 2231 C C . TYR A 1 283 ? 12.442 -6.509 -15.763 1.00 98.38 283 TYR A C 1
ATOM 2233 O O . TYR A 1 283 ? 12.812 -6.832 -16.890 1.00 98.38 283 TYR A O 1
ATOM 2241 N N . GLY A 1 284 ? 11.746 -5.404 -15.500 1.00 97.56 284 GLY A N 1
ATOM 2242 C CA . GLY A 1 284 ? 11.482 -4.339 -16.471 1.00 97.56 284 GLY A CA 1
ATOM 2243 C C . GLY A 1 284 ? 12.415 -3.143 -16.284 1.00 97.56 284 GLY A C 1
ATOM 2244 O O . GLY A 1 284 ? 12.760 -2.809 -15.151 1.00 97.56 284 GLY A O 1
ATOM 2245 N N . GLU A 1 285 ? 12.804 -2.490 -17.374 1.00 96.25 285 GLU A N 1
ATOM 2246 C CA . GLU A 1 285 ? 13.619 -1.269 -17.372 1.00 96.25 285 GLU A CA 1
ATOM 2247 C C . GLU A 1 285 ? 12.747 -0.017 -17.520 1.00 96.25 285 GLU A C 1
ATOM 2249 O O . GLU A 1 285 ? 12.025 0.107 -18.507 1.00 96.25 285 GLU A O 1
ATOM 2254 N N . ASP A 1 286 ? 12.827 0.909 -16.555 1.00 88.44 286 ASP A N 1
ATOM 2255 C CA . ASP A 1 286 ? 11.977 2.116 -16.491 1.00 88.44 286 ASP A CA 1
ATOM 2256 C C . ASP A 1 286 ? 11.904 2.918 -17.804 1.00 88.44 286 ASP A C 1
ATOM 2258 O O . ASP A 1 286 ? 10.841 3.437 -18.137 1.00 88.44 286 ASP A O 1
ATOM 2262 N N . GLU A 1 287 ? 13.018 3.047 -18.530 1.00 86.62 287 GLU A N 1
ATOM 2263 C CA . GLU A 1 287 ? 13.126 3.972 -19.667 1.00 86.62 287 GLU A CA 1
ATOM 2264 C C . GLU A 1 287 ? 12.734 3.341 -21.006 1.00 86.62 287 GLU A C 1
ATOM 2266 O O . GLU A 1 287 ? 12.105 3.987 -21.842 1.00 86.62 287 GLU A O 1
ATOM 2271 N N . THR A 1 288 ? 13.092 2.075 -21.217 1.00 92.25 288 THR A N 1
ATOM 2272 C CA . THR A 1 288 ? 12.915 1.393 -22.510 1.00 92.25 288 THR A CA 1
ATOM 2273 C C . THR A 1 288 ? 11.705 0.466 -22.533 1.00 92.25 288 THR A C 1
ATOM 2275 O O . THR A 1 288 ? 11.354 -0.061 -23.588 1.00 92.25 288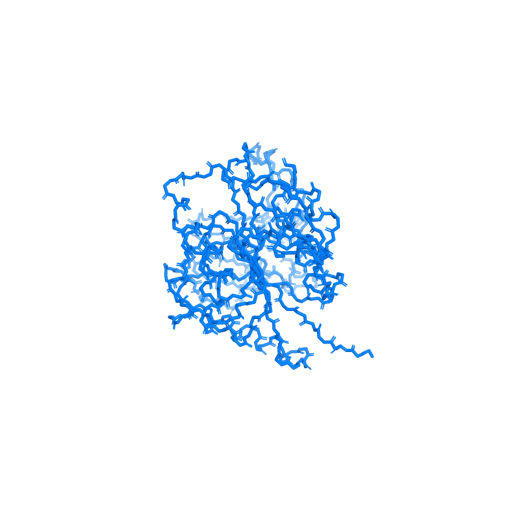 THR A O 1
ATOM 2278 N N . LEU A 1 289 ? 11.095 0.214 -21.368 1.00 93.38 289 LEU A N 1
ATOM 2279 C CA . LEU A 1 289 ? 10.076 -0.817 -21.151 1.00 93.38 289 LEU A CA 1
ATOM 2280 C C . LEU A 1 289 ? 10.544 -2.238 -21.501 1.00 93.38 289 LEU A C 1
ATOM 2282 O O . LEU A 1 289 ? 9.740 -3.170 -21.574 1.00 93.38 289 LEU A O 1
ATOM 2286 N N . ARG A 1 290 ? 11.854 -2.435 -21.684 1.00 96.94 290 ARG A N 1
ATOM 2287 C CA . ARG A 1 290 ? 12.441 -3.742 -21.956 1.00 96.94 290 ARG A CA 1
ATOM 2288 C C . ARG A 1 290 ? 12.241 -4.657 -20.755 1.00 96.94 290 ARG A C 1
ATOM 2290 O O . ARG A 1 290 ? 12.530 -4.279 -19.623 1.00 96.94 290 ARG A O 1
ATOM 2297 N N . VAL A 1 291 ? 11.818 -5.891 -21.021 1.00 98.12 291 VAL A N 1
ATOM 2298 C CA . VAL A 1 291 ? 11.685 -6.949 -20.014 1.00 98.12 291 VAL A CA 1
ATOM 2299 C C . VAL A 1 291 ? 12.746 -8.018 -20.249 1.00 98.12 291 VAL A C 1
ATOM 2301 O O . VAL A 1 291 ? 12.971 -8.450 -21.381 1.00 98.12 291 VAL A O 1
ATOM 2304 N N . VAL A 1 292 ? 13.413 -8.451 -19.181 1.00 98.06 292 VAL A N 1
ATOM 2305 C CA . VAL A 1 292 ? 14.412 -9.527 -19.213 1.00 98.06 292 VAL A CA 1
ATOM 2306 C C . VAL A 1 292 ? 14.139 -10.558 -18.112 1.00 98.06 292 VAL A C 1
ATOM 2308 O O . VAL A 1 292 ? 13.683 -10.190 -17.027 1.00 98.06 292 VAL A O 1
ATOM 2311 N N . PRO A 1 293 ? 14.447 -11.848 -18.330 1.00 98.00 293 PRO A N 1
ATOM 2312 C CA . PRO A 1 293 ? 14.380 -12.846 -17.266 1.00 98.00 293 PRO A CA 1
ATOM 2313 C C . PRO A 1 293 ? 15.429 -12.568 -16.179 1.00 98.00 293 PRO A C 1
ATOM 2315 O O . PRO A 1 293 ? 16.458 -11.938 -16.437 1.00 98.00 293 PRO A O 1
ATOM 2318 N N . VAL A 1 294 ? 15.232 -13.106 -14.970 1.00 97.25 294 VAL A N 1
ATOM 2319 C CA . VAL A 1 294 ? 16.177 -12.952 -13.837 1.00 97.25 294 VAL A CA 1
ATOM 2320 C C . VAL A 1 294 ? 17.621 -13.331 -14.191 1.00 97.25 294 VAL A C 1
ATOM 2322 O O . VAL A 1 294 ? 18.553 -12.681 -13.710 1.00 97.25 294 VAL A O 1
ATOM 2325 N N . SER A 1 295 ? 17.827 -14.332 -15.054 1.00 97.44 295 SER A N 1
ATOM 2326 C CA . SER A 1 295 ? 19.158 -14.748 -15.534 1.00 97.44 295 SER A CA 1
ATOM 2327 C C . SER A 1 295 ? 19.914 -13.635 -16.268 1.00 97.44 295 SER A C 1
ATOM 2329 O O . SER A 1 295 ? 21.142 -13.619 -16.262 1.00 97.44 295 SER A O 1
ATOM 2331 N N . ARG A 1 296 ? 19.183 -12.675 -16.841 1.00 97.75 296 ARG A N 1
ATOM 2332 C CA . ARG A 1 296 ? 19.692 -11.523 -17.590 1.00 97.75 296 ARG A CA 1
ATOM 2333 C C . ARG A 1 296 ? 19.482 -10.198 -16.861 1.00 97.75 296 ARG A C 1
ATOM 2335 O O . ARG A 1 296 ? 19.611 -9.142 -17.464 1.00 97.75 296 ARG A O 1
ATOM 2342 N N . LYS A 1 297 ? 19.215 -10.207 -15.548 1.00 95.19 297 LYS A N 1
ATOM 2343 C CA . LYS A 1 297 ? 19.000 -8.963 -14.779 1.00 95.19 297 LYS A CA 1
ATOM 2344 C C . LYS A 1 297 ? 20.173 -7.977 -14.848 1.00 95.19 297 LYS A C 1
ATOM 2346 O O . LYS A 1 297 ? 19.974 -6.791 -14.624 1.00 95.19 297 LYS A O 1
ATOM 2351 N N . LYS A 1 298 ? 21.393 -8.462 -15.118 1.00 95.88 298 LYS A N 1
ATOM 2352 C CA . LYS A 1 298 ? 22.593 -7.624 -15.278 1.00 95.88 298 LYS A CA 1
ATOM 2353 C C . LYS A 1 298 ? 22.556 -6.764 -16.548 1.00 95.88 298 LYS A C 1
ATOM 2355 O O . LYS A 1 298 ? 23.326 -5.819 -16.619 1.00 95.88 298 LYS A O 1
ATOM 2360 N N . ASP A 1 299 ? 21.657 -7.062 -17.485 1.00 96.44 299 ASP A N 1
ATOM 2361 C CA . ASP A 1 299 ? 21.469 -6.304 -18.725 1.00 96.44 299 ASP A CA 1
ATOM 2362 C C . ASP A 1 299 ? 20.722 -4.975 -18.513 1.00 96.44 299 ASP A C 1
ATOM 2364 O O . ASP A 1 299 ? 20.633 -4.191 -19.449 1.00 96.44 299 ASP A O 1
ATOM 2368 N N . ILE A 1 300 ? 20.157 -4.757 -17.321 1.00 96.75 300 ILE A N 1
ATOM 2369 C CA . ILE A 1 300 ? 19.501 -3.515 -16.887 1.00 96.75 300 ILE A CA 1
ATOM 2370 C C . ILE A 1 300 ? 20.318 -2.984 -15.709 1.00 96.75 300 ILE A C 1
ATOM 2372 O O . ILE A 1 300 ? 20.648 -3.773 -14.816 1.00 96.75 300 ILE A O 1
ATOM 2376 N N . GLU A 1 301 ? 20.646 -1.695 -15.647 1.00 95.38 301 GLU A N 1
ATOM 2377 C CA . GLU A 1 301 ? 21.354 -1.138 -14.480 1.00 95.38 301 GLU A CA 1
ATOM 2378 C C . GLU A 1 301 ? 20.469 -1.172 -13.224 1.00 95.38 301 GLU A C 1
ATOM 2380 O O . GLU A 1 301 ? 19.241 -1.204 -13.296 1.00 95.38 301 GLU A O 1
ATOM 2385 N N . THR A 1 302 ? 21.072 -1.245 -12.037 1.00 94.62 302 THR A N 1
ATOM 2386 C CA . THR A 1 302 ? 20.340 -1.608 -10.807 1.00 94.62 302 THR A CA 1
ATOM 2387 C C . THR A 1 302 ? 19.237 -0.607 -10.463 1.00 94.62 302 THR A C 1
ATOM 2389 O O . THR A 1 302 ? 18.144 -1.002 -10.058 1.00 94.62 302 THR A O 1
ATOM 2392 N N . GLU A 1 303 ? 19.514 0.670 -10.667 1.00 93.06 303 GLU A N 1
ATOM 2393 C CA . GLU A 1 303 ? 18.650 1.820 -10.444 1.00 93.06 303 GLU A CA 1
ATOM 2394 C C . GLU A 1 303 ? 17.403 1.857 -11.339 1.00 93.06 303 GLU A C 1
ATOM 2396 O O . GLU A 1 303 ? 16.413 2.474 -10.945 1.00 93.06 303 GLU A O 1
ATOM 2401 N N . TYR A 1 304 ? 17.393 1.140 -12.468 1.00 94.69 304 TYR A N 1
ATOM 2402 C CA . TYR A 1 304 ? 16.278 1.115 -13.427 1.00 94.69 304 TYR A CA 1
ATOM 2403 C C . TYR A 1 304 ? 15.449 -0.178 -13.386 1.00 94.69 304 TYR A C 1
ATOM 2405 O O . TYR A 1 304 ? 14.485 -0.323 -14.138 1.00 94.69 304 TYR A O 1
ATOM 2413 N N . ARG A 1 305 ? 15.796 -1.128 -12.505 1.00 96.12 305 ARG A N 1
ATOM 2414 C CA . ARG A 1 305 ? 15.147 -2.447 -12.425 1.00 96.12 305 ARG A CA 1
ATOM 2415 C C . ARG A 1 305 ? 13.815 -2.417 -11.676 1.00 96.12 305 ARG A C 1
ATOM 2417 O O . ARG A 1 305 ? 13.770 -2.186 -10.468 1.00 96.12 305 ARG A O 1
ATOM 2424 N N . ASN A 1 306 ? 12.751 -2.825 -12.357 1.00 97.81 306 ASN A N 1
ATOM 2425 C CA . ASN A 1 306 ? 11.444 -3.127 -11.780 1.00 97.81 306 ASN A CA 1
ATOM 2426 C C . ASN A 1 306 ? 11.274 -4.637 -11.592 1.00 97.81 306 ASN A C 1
ATOM 2428 O O . ASN A 1 306 ? 11.299 -5.356 -12.585 1.00 97.81 306 ASN A O 1
ATOM 2432 N N . PRO A 1 307 ? 11.099 -5.146 -10.362 1.00 97.94 307 PRO A N 1
ATOM 2433 C CA . PRO A 1 307 ? 10.905 -6.571 -10.115 1.00 97.94 307 PRO A CA 1
ATOM 2434 C C . PRO A 1 307 ? 9.478 -7.020 -10.468 1.00 97.94 307 PRO A C 1
ATOM 2436 O O . PRO A 1 307 ? 8.507 -6.484 -9.930 1.00 97.94 307 PRO A O 1
ATOM 2439 N N . PHE A 1 308 ? 9.345 -8.057 -11.297 1.00 98.38 308 PHE A N 1
ATOM 2440 C CA . PHE A 1 308 ? 8.066 -8.708 -11.590 1.00 98.38 308 PHE A CA 1
ATOM 2441 C C . PHE A 1 308 ? 8.025 -10.112 -10.985 1.00 98.38 308 PHE A C 1
ATOM 2443 O O . PHE A 1 308 ? 8.785 -11.001 -11.372 1.00 98.38 308 PHE A O 1
ATOM 2450 N N . TYR A 1 309 ? 7.131 -10.307 -10.015 1.00 97.62 309 TYR A N 1
ATOM 2451 C CA . TYR A 1 309 ? 6.926 -11.591 -9.333 1.00 97.62 309 TYR A CA 1
ATOM 2452 C C . TYR A 1 309 ? 6.109 -12.579 -10.172 1.00 97.62 309 TYR A C 1
ATOM 2454 O O . TYR A 1 309 ? 6.308 -13.784 -10.088 1.00 97.62 309 TYR A O 1
ATOM 2462 N N . ASN A 1 310 ? 5.240 -12.061 -11.039 1.00 97.31 310 ASN A N 1
ATOM 2463 C CA . ASN A 1 310 ? 4.432 -12.847 -11.959 1.00 97.31 310 ASN A CA 1
ATOM 2464 C C . ASN A 1 310 ? 4.062 -12.021 -13.201 1.00 97.31 310 ASN A C 1
ATOM 2466 O O . ASN A 1 310 ? 4.235 -10.797 -13.236 1.00 97.31 310 ASN A O 1
ATOM 2470 N N . SER A 1 311 ? 3.523 -12.700 -14.216 1.00 97.31 311 SER A N 1
ATOM 2471 C CA . SER A 1 311 ? 3.133 -12.082 -15.487 1.00 97.31 311 SER A CA 1
ATOM 2472 C C . SER A 1 311 ? 2.063 -11.003 -15.329 1.00 97.31 311 SER A C 1
ATOM 2474 O O . SER A 1 311 ? 2.112 -10.013 -16.044 1.00 97.31 311 SER A O 1
ATOM 2476 N N . LYS A 1 312 ? 1.141 -11.126 -14.364 1.00 97.44 312 LYS A N 1
ATOM 2477 C CA . LYS A 1 312 ? 0.068 -10.136 -14.160 1.00 97.44 312 LYS A CA 1
ATOM 2478 C C . LYS A 1 312 ? 0.628 -8.768 -13.769 1.00 97.44 312 LYS A C 1
ATOM 2480 O O . LYS A 1 312 ? 0.162 -7.752 -14.274 1.00 97.44 312 LYS A O 1
ATOM 2485 N N . ILE A 1 313 ? 1.642 -8.742 -12.899 1.00 97.44 313 ILE A N 1
ATOM 2486 C CA . ILE A 1 313 ? 2.338 -7.503 -12.518 1.00 97.44 313 ILE A CA 1
ATOM 2487 C C . ILE A 1 313 ? 3.044 -6.894 -13.734 1.00 97.44 313 ILE A C 1
ATOM 2489 O O . ILE A 1 313 ? 2.893 -5.698 -13.977 1.00 97.44 313 ILE A O 1
ATOM 2493 N N . ARG A 1 314 ? 3.778 -7.704 -14.511 1.00 97.31 314 ARG A N 1
ATOM 2494 C CA . ARG A 1 314 ? 4.449 -7.251 -15.741 1.00 97.31 314 ARG A CA 1
ATOM 2495 C C . ARG A 1 314 ? 3.447 -6.663 -16.735 1.00 97.31 314 ARG A C 1
ATOM 2497 O O . ARG A 1 314 ? 3.650 -5.558 -17.226 1.00 97.31 314 ARG A O 1
ATOM 2504 N N . ASP A 1 315 ? 2.372 -7.389 -17.022 1.00 95.81 315 ASP A N 1
ATOM 2505 C CA . ASP A 1 315 ? 1.387 -7.001 -18.030 1.00 95.81 315 ASP A CA 1
ATOM 2506 C C . ASP A 1 315 ? 0.680 -5.697 -17.641 1.00 95.81 315 ASP A C 1
ATOM 2508 O O . ASP A 1 315 ? 0.388 -4.879 -18.506 1.00 95.81 315 ASP A O 1
ATOM 2512 N N . LEU A 1 316 ? 0.441 -5.469 -16.346 1.00 92.94 316 LEU A N 1
ATOM 2513 C CA . LEU A 1 316 ? -0.118 -4.211 -15.851 1.00 92.94 316 LEU A CA 1
ATOM 2514 C C . LEU A 1 316 ? 0.903 -3.065 -15.854 1.00 92.94 316 LEU A C 1
ATOM 2516 O O . LEU A 1 316 ? 0.530 -1.911 -16.037 1.00 92.94 316 LEU A O 1
ATOM 2520 N N . TRP A 1 317 ? 2.187 -3.368 -15.664 1.00 94.56 317 TRP A N 1
ATOM 2521 C CA . TRP A 1 317 ? 3.262 -2.381 -15.724 1.00 94.56 317 TRP A CA 1
ATOM 2522 C C . TRP A 1 317 ? 3.531 -1.883 -17.154 1.00 94.56 317 TRP A C 1
ATOM 2524 O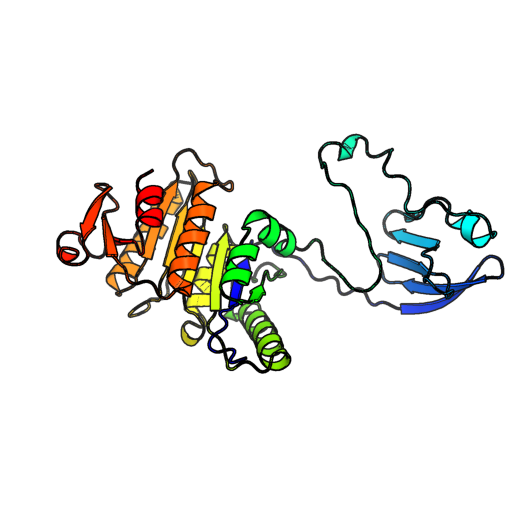 O . TRP A 1 317 ? 3.830 -0.702 -17.339 1.00 94.56 317 TRP A O 1
ATOM 2534 N N . LEU A 1 318 ? 3.387 -2.762 -18.154 1.00 92.62 318 LEU A N 1
ATOM 2535 C CA . LEU A 1 318 ? 3.579 -2.454 -19.579 1.00 92.62 318 LEU A CA 1
ATOM 2536 C C . LEU A 1 318 ? 2.434 -1.650 -20.215 1.00 92.62 318 LEU A C 1
ATOM 2538 O O . LEU A 1 318 ? 2.634 -1.078 -21.284 1.00 92.62 318 LEU A O 1
ATOM 2542 N N . ARG A 1 319 ? 1.253 -1.626 -19.589 1.00 88.00 319 ARG A N 1
ATOM 2543 C CA . ARG A 1 319 ? 0.111 -0.796 -20.012 1.00 88.00 319 ARG A CA 1
ATOM 2544 C C . ARG A 1 319 ? 0.329 0.663 -19.643 1.00 88.00 319 ARG A C 1
ATOM 2546 O O . ARG A 1 319 ? -0.029 1.530 -20.458 1.00 88.00 319 ARG A O 1
#

Radius of gyration: 24.71 Å; chains: 1; bounding box: 71×47×57 Å

Sequence (319 aa):
MKYLETAILVAAIGWAVQPLRAEVAAREEQAEGRRLMVLENAHVRLAVLPDPGATVVEFINKKTGHNFVAGGDKVLAGRLGWGWEDYYTLEALDQFGKSVYSLPYTCEFRDAPGGKTLKTCRFDALADKHGAFLLSPGFRGPKYREPEVWSGKFLKSAVAELEKKYKLKPQKLLFYGYAEGGECANRFYFWMPERVRAWGAHDCTGYSGKSMRNPFPALVTRGDGNRSLLEAEQRFIVGYRSAGGSLLRKNFPGAGRDWGTGSLELARLWLDAVLSEERVQEYGEDETLRVVPVSRKKDIETEYRNPFYNSKIRDLWLR

Secondary structure (DSSP, 8-state):
-------EEEEEE---PPP-----EEEEEEETTEEEEEEE-SSEEEEE--STT--EEEEEETTTTEE-STTHHHHHTTSPPPSSS-GGG-TT-TTS--------SS------HHHHHHHHH--HHHHHHTTPEEE-----SGGGG-IIIIIHHHHHHHHHHHHHHTTPPPPPEEEEEETHHHHHHHHHHHH-GGGEEEEEEES---------SSPPPEEEEE-S--GGGHHHHHHHHHHHHHTT--EEEEE-TT--SS--HHHHHHHHHHHHHHHTTPPP-EEEETTT--EEEGGGGGGS-GGGEEEESSHHHHHHHH-